Protein AF-A0AAV8X3U3-F1 (afdb_monomer_lite)

InterPro domains:
  IPR000219 Dbl homology domain [PF00621] (5-67)
  IPR000219 Dbl homology domain [PS50010] (1-69)
  IPR011993 PH-like domain superfamily [G3DSA:2.30.29.30] (80-238)
  IPR035899 Dbl homology (DH) domain superfamily [G3DSA:1.20.900.10] (2-79)
  IPR035899 Dbl homology (DH) domain superfamily [SSF48065] (6-88)
  IPR039919 Rho guanine nucleotide exchange factor 10/17 [PTHR12877] (3-245)

Foldseek 3Di:
DVVQVVVCVVDVPDDRPVVVVCCVVVVLVVVLVVLVVVLVVDDPPDPCNVVSVVVNVVSVVVNVVVVVVVVLVVQLVLQVLVQVQEAPRDDRRDSPKGWDDKFWWFWDDQLDHTAIWMWTDIPFKIWIWHWDADPDDDDDDDDDPPRPCVVVVRTRTYTDDIDTPVRDDDDDPPPPVVVVLVVVSNVLSVVLVVLVVVLVVLVVDPDPCVVVNVVSVVVNVVSVVVSVVSVVVCVVDPDIDTDTPDD

Radius of gyration: 31.33 Å; chains: 1; bounding box: 62×51×95 Å

Structure (mmCIF, N/CA/C/O backbone):
data_AF-A0AAV8X3U3-F1
#
_entry.id   AF-A0AAV8X3U3-F1
#
loop_
_atom_site.group_PDB
_atom_site.id
_atom_site.type_symbol
_atom_site.label_atom_id
_atom_site.label_alt_id
_atom_site.label_comp_id
_atom_site.label_asym_id
_atom_site.label_entity_id
_atom_site.label_seq_id
_atom_site.pdbx_PDB_ins_code
_atom_site.Cartn_x
_atom_site.Cartn_y
_atom_site.Cartn_z
_atom_site.occupancy
_atom_site.B_iso_or_equiv
_atom_site.auth_seq_id
_atom_site.auth_comp_id
_atom_site.auth_asym_id
_atom_site.auth_atom_id
_atom_site.pdbx_PDB_model_num
ATOM 1 N N . MET A 1 1 ? -15.841 29.773 13.289 1.00 48.47 1 MET A N 1
ATOM 2 C CA . MET A 1 1 ? -15.090 29.979 14.550 1.00 48.47 1 MET A CA 1
ATOM 3 C C . MET A 1 1 ? -15.591 31.153 15.394 1.00 48.47 1 MET A C 1
ATOM 5 O O . MET A 1 1 ? -15.619 31.008 16.602 1.00 48.47 1 MET A O 1
ATOM 9 N N . GLN A 1 2 ? -16.065 32.269 14.819 1.00 49.88 2 GLN A N 1
ATOM 10 C CA . GLN A 1 2 ? -16.566 33.409 15.617 1.00 49.88 2 GLN A CA 1
ATOM 11 C C . GLN A 1 2 ? -17.788 33.096 16.504 1.00 49.88 2 GLN A C 1
ATOM 13 O O . GLN A 1 2 ? -17.910 33.651 17.589 1.00 49.88 2 GLN A O 1
ATOM 18 N N . TYR A 1 3 ? -18.680 32.192 16.088 1.00 57.72 3 TYR A N 1
ATOM 19 C CA . TYR A 1 3 ? -19.904 31.902 16.848 1.00 57.72 3 TYR A CA 1
ATOM 20 C C . TYR A 1 3 ? -19.631 31.135 18.155 1.00 57.72 3 TYR A C 1
ATOM 22 O O . TYR A 1 3 ? -20.209 31.453 19.190 1.00 57.72 3 TYR A O 1
ATOM 30 N N . THR A 1 4 ? -18.702 30.171 18.129 1.00 53.22 4 THR A N 1
ATOM 31 C CA . THR A 1 4 ? -18.355 29.325 19.282 1.00 53.22 4 THR A CA 1
ATOM 32 C C . THR A 1 4 ? -17.594 30.100 20.360 1.00 53.22 4 THR A C 1
ATOM 34 O O . THR A 1 4 ? -17.886 29.936 21.547 1.00 53.22 4 THR A O 1
ATOM 37 N N . GLU A 1 5 ? -16.690 31.006 19.967 1.00 57.06 5 GLU A N 1
ATOM 38 C CA . GLU A 1 5 ? -15.996 31.918 20.890 1.00 57.06 5 GLU A CA 1
ATOM 39 C C . GLU A 1 5 ? -16.950 32.909 21.569 1.00 57.06 5 GLU A C 1
ATOM 41 O O . GLU A 1 5 ? -16.824 33.166 22.768 1.00 57.06 5 GLU A O 1
ATOM 46 N N . VAL A 1 6 ? -17.931 33.442 20.832 1.00 57.78 6 VAL A N 1
ATOM 47 C CA . VAL A 1 6 ? -18.926 34.380 21.377 1.00 57.78 6 VAL A CA 1
ATOM 48 C C . VAL A 1 6 ? -19.817 33.691 22.416 1.00 57.78 6 VAL A C 1
ATOM 50 O O . VAL A 1 6 ? -20.024 34.241 23.497 1.00 57.78 6 VAL A O 1
ATOM 53 N N . THR A 1 7 ? -20.262 32.456 22.164 1.00 56.16 7 THR A N 1
ATOM 54 C CA . THR A 1 7 ? -21.047 31.677 23.141 1.00 56.16 7 THR A CA 1
ATOM 55 C C . THR A 1 7 ? -20.244 31.217 24.363 1.00 56.16 7 THR A C 1
ATOM 57 O O . THR A 1 7 ? -20.803 31.132 25.456 1.00 56.16 7 THR A O 1
ATOM 60 N N . ALA A 1 8 ? -18.938 30.955 24.221 1.00 53.78 8 ALA A N 1
ATOM 61 C CA . ALA A 1 8 ? -18.069 30.584 25.342 1.00 53.78 8 ALA A CA 1
ATOM 62 C C . ALA A 1 8 ? -17.791 31.776 26.278 1.00 53.78 8 ALA A C 1
ATOM 64 O O . ALA A 1 8 ? -17.782 31.621 27.498 1.00 53.78 8 ALA A O 1
ATOM 65 N N . ARG A 1 9 ? -17.634 32.989 25.725 1.00 55.19 9 ARG A N 1
ATOM 66 C CA . ARG A 1 9 ? -17.424 34.224 26.505 1.00 55.19 9 ARG A CA 1
ATOM 67 C C . ARG A 1 9 ? -18.658 34.668 27.298 1.00 55.19 9 ARG A C 1
ATOM 69 O O . ARG A 1 9 ? -18.506 35.291 28.342 1.00 55.19 9 ARG A O 1
ATOM 76 N N . GLN A 1 10 ? -19.865 34.334 26.839 1.00 54.81 10 GLN A N 1
ATOM 77 C CA . GLN A 1 10 ? -21.124 34.690 27.514 1.00 54.81 10 GLN A CA 1
ATOM 78 C C . GLN A 1 10 ? -21.497 33.753 28.681 1.00 54.81 10 GLN A C 1
ATOM 80 O O . GLN A 1 10 ? -22.408 34.057 29.452 1.00 54.81 10 GLN A O 1
ATOM 85 N N . HIS A 1 11 ? -20.797 32.626 28.852 1.00 57.97 11 HIS A N 1
ATOM 86 C CA . HIS A 1 11 ? -21.098 31.626 29.878 1.00 57.97 11 HIS A CA 1
ATOM 87 C C . HIS A 1 11 ? -19.821 31.127 30.571 1.00 57.97 11 HIS A C 1
ATOM 89 O O . HIS A 1 11 ? -19.371 30.007 30.340 1.00 57.97 11 HIS A O 1
ATOM 95 N N . THR A 1 12 ? -19.277 31.938 31.482 1.00 53.06 12 THR A N 1
ATOM 96 C CA . THR A 1 12 ? -18.001 31.753 32.213 1.00 53.06 12 THR A CA 1
ATOM 97 C C . THR A 1 12 ? -17.895 30.514 33.125 1.00 53.06 12 THR A C 1
ATOM 99 O O . THR A 1 12 ? -16.915 30.366 33.847 1.00 53.06 12 THR A O 1
ATOM 102 N N . GLY A 1 13 ? -18.858 29.589 33.072 1.00 55.59 13 GLY A N 1
ATOM 103 C CA . GLY A 1 13 ? -18.828 28.294 33.766 1.00 55.59 13 GLY A CA 1
ATOM 104 C C . GLY A 1 13 ? -19.175 27.089 32.883 1.00 55.59 13 GLY A C 1
ATOM 105 O O . GLY A 1 13 ? -19.260 25.971 33.389 1.00 55.59 13 GLY A O 1
ATOM 106 N N . LYS A 1 14 ? -19.406 27.284 31.576 1.00 59.88 14 LYS A N 1
ATOM 107 C CA . LYS A 1 14 ? -19.698 26.190 30.640 1.00 59.88 14 LYS A CA 1
ATOM 108 C C . LYS A 1 14 ? -18.430 25.805 29.884 1.00 59.88 14 LYS A C 1
ATOM 110 O O . LYS A 1 14 ? -17.717 26.653 29.360 1.00 59.88 14 LYS A O 1
ATOM 115 N N . LEU A 1 15 ? -18.156 24.503 29.850 1.00 61.47 15 LEU A N 1
ATOM 116 C CA . LEU A 1 15 ? -17.061 23.922 29.078 1.00 61.47 15 LEU A CA 1
ATOM 117 C C . LEU A 1 15 ? -17.201 24.309 27.596 1.00 61.47 15 LEU A C 1
ATOM 119 O O . LEU A 1 15 ? -18.315 24.319 27.072 1.00 61.47 15 LEU A O 1
ATOM 123 N N . ALA A 1 16 ? -16.077 24.608 26.937 1.00 73.00 16 ALA A N 1
ATOM 124 C CA . ALA A 1 16 ? -16.032 24.838 25.493 1.00 73.00 16 ALA A CA 1
ATOM 125 C C . ALA A 1 16 ? -16.687 23.670 24.731 1.00 73.00 16 ALA A C 1
ATOM 127 O O . ALA A 1 16 ? -16.699 22.540 25.223 1.00 73.00 16 ALA A O 1
ATOM 128 N N . LEU A 1 17 ? -17.226 23.933 23.539 1.00 69.62 17 LEU A N 1
ATOM 129 C CA . LEU A 1 17 ? -17.938 22.933 22.734 1.00 69.62 17 LEU A CA 1
ATOM 130 C C . LEU A 1 17 ? -17.106 21.651 22.541 1.00 69.62 17 LEU A C 1
ATOM 132 O O . LEU A 1 17 ? -17.618 20.557 22.761 1.00 69.62 17 LEU A O 1
ATOM 136 N N . ASP A 1 18 ? -15.811 21.788 22.269 1.00 67.00 18 ASP A N 1
ATOM 137 C CA . ASP A 1 18 ? -14.874 20.666 22.114 1.00 67.00 18 ASP A CA 1
ATOM 138 C C . ASP A 1 18 ? -14.794 19.802 23.390 1.00 67.00 18 ASP A C 1
ATOM 140 O O . ASP A 1 18 ? -14.837 18.571 23.344 1.00 67.00 18 ASP A O 1
ATOM 144 N N . SER A 1 19 ? -14.806 20.443 24.562 1.00 70.56 19 SER A N 1
ATOM 145 C CA . SER A 1 19 ? -14.834 19.790 25.879 1.00 70.56 19 SER A CA 1
ATOM 146 C C . SER A 1 19 ? -16.174 19.123 26.213 1.00 70.56 19 SER A C 1
ATOM 148 O O . SER A 1 19 ? -16.247 18.335 27.161 1.00 70.56 19 SER A O 1
ATOM 150 N N . LEU A 1 20 ? -17.249 19.439 25.486 1.00 72.00 20 LEU A N 1
ATOM 151 C CA . LEU A 1 20 ? -18.538 18.748 25.570 1.00 72.00 20 LEU A CA 1
ATOM 152 C C . LEU A 1 20 ? -18.594 17.569 24.590 1.00 72.00 20 LEU A C 1
ATOM 154 O O . LEU A 1 20 ? -19.049 16.494 24.979 1.00 72.00 20 LEU A O 1
ATOM 158 N N . LEU A 1 21 ? -18.076 17.747 23.371 1.00 76.56 21 LEU A N 1
ATOM 159 C CA . LEU A 1 21 ? -18.049 16.733 22.311 1.00 76.56 21 LEU A CA 1
ATOM 160 C C . LEU A 1 21 ? -17.153 15.534 22.650 1.00 76.56 21 LEU A C 1
ATOM 162 O O . LEU A 1 21 ? -17.467 14.415 22.261 1.00 76.56 21 LEU A O 1
ATOM 166 N N . ILE A 1 22 ? -16.099 15.728 23.449 1.00 74.38 22 ILE A N 1
ATOM 167 C CA . ILE A 1 22 ? -15.216 14.635 23.891 1.00 74.38 22 ILE A CA 1
ATOM 168 C C . ILE A 1 22 ? -15.827 13.757 25.006 1.00 74.38 22 ILE A C 1
ATOM 170 O O . ILE A 1 22 ? -15.358 12.649 25.275 1.00 74.38 22 ILE A O 1
ATOM 174 N N . LYS A 1 23 ? -16.887 14.221 25.692 1.00 76.06 23 LYS A N 1
ATOM 175 C CA . LYS A 1 23 ? -17.439 13.533 26.877 1.00 76.06 23 LYS A CA 1
ATOM 176 C C . LYS A 1 23 ? -17.999 12.135 26.597 1.00 76.06 23 LYS A C 1
ATOM 178 O O . LYS A 1 23 ? -17.738 11.275 27.434 1.00 76.06 23 LYS A O 1
ATOM 183 N N . PRO A 1 24 ? -18.754 11.869 25.513 1.00 75.38 24 PRO A N 1
ATOM 184 C CA . PRO A 1 24 ? -19.271 10.529 25.225 1.00 75.38 24 PRO A CA 1
ATOM 185 C C . PRO A 1 24 ? -18.153 9.490 25.081 1.00 75.38 24 PRO A C 1
ATOM 187 O O . PRO A 1 24 ? -18.230 8.433 25.704 1.00 75.38 24 PRO A O 1
ATOM 190 N N . ILE A 1 25 ? -17.072 9.854 24.381 1.00 74.31 25 ILE A N 1
ATOM 191 C CA . ILE A 1 25 ? -15.876 9.021 24.183 1.00 74.31 25 ILE A CA 1
ATOM 192 C C . ILE A 1 25 ? -15.182 8.746 25.528 1.00 74.31 25 ILE A C 1
ATOM 194 O O . ILE A 1 25 ? -14.841 7.614 25.846 1.00 74.31 25 ILE A O 1
ATOM 198 N N . GLN A 1 26 ? -15.045 9.764 26.384 1.00 76.31 26 GLN A N 1
ATOM 199 C CA . GLN A 1 26 ? -14.396 9.631 27.697 1.00 76.31 26 GLN A CA 1
ATOM 200 C C . GLN A 1 26 ? -15.250 8.949 28.772 1.00 76.31 26 GLN A C 1
ATOM 202 O O . GLN A 1 26 ? -14.721 8.537 29.806 1.00 76.31 26 GLN A O 1
ATOM 207 N N . LYS A 1 27 ? -16.576 8.915 28.622 1.00 80.75 27 LYS A N 1
ATOM 208 C CA . LYS A 1 27 ? -17.488 8.423 29.665 1.00 80.75 27 LYS A CA 1
ATOM 209 C C . LYS A 1 27 ? -17.540 6.900 29.697 1.00 80.75 27 LYS A C 1
ATOM 211 O O . LYS A 1 27 ? -17.641 6.335 30.780 1.00 80.75 27 LYS A O 1
ATOM 216 N N . PHE A 1 28 ? -17.413 6.258 28.540 1.00 81.31 28 PHE A N 1
ATOM 217 C CA . PHE A 1 28 ? -17.478 4.805 28.407 1.00 81.31 28 PHE A CA 1
ATOM 218 C C . PHE A 1 28 ? -16.334 4.066 29.134 1.00 81.31 28 PHE A C 1
ATOM 220 O O . PHE A 1 28 ? -16.637 3.229 29.984 1.00 81.31 28 PHE A O 1
ATOM 227 N N . PRO A 1 29 ? -15.045 4.427 28.946 1.00 85.00 29 PRO A N 1
ATOM 228 C CA . PRO A 1 29 ? -13.929 3.800 29.671 1.00 85.00 29 PRO A CA 1
ATOM 229 C C . PRO A 1 29 ? -14.002 3.980 31.196 1.00 85.00 29 PRO A C 1
ATOM 231 O O . PRO A 1 29 ? -13.529 3.151 31.969 1.00 85.00 29 PRO A O 1
ATOM 234 N N . LYS A 1 30 ? -14.641 5.059 31.670 1.00 87.69 30 LYS A N 1
ATOM 235 C CA . LYS A 1 30 ? -14.812 5.309 33.111 1.00 87.69 30 LYS A CA 1
ATOM 236 C C . LYS A 1 30 ? -15.737 4.293 33.778 1.00 87.69 30 LYS A C 1
ATOM 238 O O . LYS A 1 30 ? -15.567 4.045 34.970 1.00 87.69 30 LYS A O 1
ATOM 243 N N . TYR A 1 31 ? -16.691 3.713 33.047 1.00 89.62 31 TYR A N 1
ATOM 244 C CA . TYR A 1 31 ? -17.551 2.661 33.590 1.00 89.62 31 TYR A CA 1
ATOM 245 C C . TYR A 1 31 ? -16.766 1.382 33.877 1.00 89.62 31 TYR A C 1
ATOM 247 O O . TYR A 1 31 ? -16.996 0.762 34.910 1.00 89.62 31 TYR A O 1
ATOM 255 N N . GLU A 1 32 ? -15.787 1.040 33.040 1.00 90.25 32 GLU A N 1
ATOM 256 C CA . GLU A 1 32 ? -14.898 -0.098 33.286 1.00 90.25 32 GLU A CA 1
ATOM 257 C C . GLU A 1 32 ? -14.083 0.095 34.572 1.00 90.25 32 GLU A C 1
ATOM 259 O O . GLU A 1 32 ? -14.076 -0.780 35.438 1.00 90.25 32 GLU A O 1
ATOM 264 N N . LEU A 1 33 ? -13.469 1.270 34.750 1.00 90.75 33 LEU A N 1
ATOM 265 C CA . LEU A 1 33 ? -12.712 1.603 35.965 1.00 90.75 33 LEU A CA 1
ATOM 266 C C . LEU A 1 33 ? -13.595 1.619 37.221 1.00 90.75 33 LEU A C 1
ATOM 268 O O . LEU A 1 33 ? -13.162 1.215 38.303 1.00 90.75 33 LEU A O 1
ATOM 272 N N . LEU A 1 34 ? -14.838 2.095 37.096 1.00 92.06 34 LEU A N 1
ATOM 273 C CA . LEU A 1 34 ? -15.797 2.093 38.197 1.00 92.06 34 LEU A CA 1
ATOM 274 C C . LEU A 1 34 ? -16.174 0.661 38.591 1.00 92.06 34 LEU A C 1
ATOM 276 O O . LEU A 1 34 ? -16.145 0.338 39.776 1.00 92.06 34 LEU A O 1
ATOM 280 N N . LEU A 1 35 ? -16.467 -0.201 37.613 1.00 92.50 35 LEU A N 1
ATOM 281 C CA . LEU A 1 35 ? -16.787 -1.611 37.841 1.00 92.50 35 LEU A CA 1
ATOM 282 C C . LEU A 1 35 ? -15.594 -2.367 38.440 1.00 92.50 35 LEU A C 1
ATOM 284 O O . LEU A 1 35 ? -15.775 -3.075 39.425 1.00 92.50 35 LEU A O 1
ATOM 288 N N . GLN A 1 36 ? -14.370 -2.140 37.947 1.00 92.81 36 GLN A N 1
ATOM 289 C CA . GLN A 1 36 ? -13.137 -2.670 38.552 1.00 92.81 36 GLN A CA 1
ATOM 290 C C . GLN A 1 36 ? -13.025 -2.295 40.035 1.00 92.81 36 GLN A C 1
ATOM 292 O O . GLN A 1 36 ? -12.679 -3.126 40.878 1.00 92.81 36 GLN A O 1
ATOM 297 N N . ARG A 1 37 ? -13.338 -1.039 40.375 1.00 93.56 37 ARG A N 1
ATOM 298 C CA . ARG A 1 37 ? -13.292 -0.564 41.759 1.00 93.56 37 ARG A CA 1
ATOM 299 C C . ARG A 1 37 ? -14.398 -1.177 42.615 1.00 93.56 37 ARG A C 1
ATOM 301 O O . ARG A 1 37 ? -14.114 -1.510 43.760 1.00 93.56 37 ARG A O 1
ATOM 308 N N . LEU A 1 38 ? -15.611 -1.335 42.086 1.00 92.12 38 LEU A N 1
ATOM 309 C CA . LEU A 1 38 ? -16.720 -1.986 42.791 1.00 92.12 38 LEU A CA 1
ATOM 310 C C . LEU A 1 38 ? -16.406 -3.457 43.081 1.00 92.12 38 LEU A C 1
ATOM 312 O O . LEU A 1 38 ? -16.527 -3.875 44.228 1.00 92.12 38 LEU A O 1
ATOM 316 N N . ILE A 1 39 ? -15.906 -4.203 42.091 1.00 93.50 39 ILE A N 1
ATOM 317 C CA . ILE A 1 39 ? -15.494 -5.609 42.251 1.00 93.50 39 ILE A CA 1
ATOM 318 C C . ILE A 1 39 ? -14.435 -5.735 43.347 1.00 93.50 39 ILE A C 1
ATOM 320 O O . ILE A 1 39 ? -14.567 -6.569 44.234 1.00 93.50 39 ILE A O 1
ATOM 324 N N . LYS A 1 40 ? -13.427 -4.851 43.352 1.00 94.75 40 LYS A N 1
ATOM 325 C CA . LYS A 1 40 ? -12.363 -4.850 44.370 1.00 94.75 40 LYS A CA 1
ATOM 326 C C . LYS A 1 40 ? -12.874 -4.664 45.810 1.00 94.75 40 LYS A C 1
ATOM 328 O O . LYS A 1 40 ? -12.179 -5.054 46.740 1.00 94.75 40 LYS A O 1
ATOM 333 N N . HIS A 1 41 ? -14.039 -4.042 45.997 1.00 93.56 41 HIS A N 1
ATOM 334 C CA . HIS A 1 41 ? -14.635 -3.784 47.315 1.00 93.56 41 HIS A CA 1
ATOM 335 C C . HIS A 1 41 ? -15.898 -4.621 47.572 1.00 93.56 41 HIS A C 1
ATOM 337 O O . HIS A 1 41 ? -16.635 -4.325 48.508 1.00 93.56 41 HIS A O 1
ATOM 343 N N . THR A 1 42 ? -16.161 -5.638 46.749 1.00 92.12 42 THR A N 1
ATOM 344 C CA . THR A 1 42 ? -17.297 -6.551 46.909 1.00 92.12 42 THR A CA 1
ATOM 345 C C . THR A 1 42 ? -16.758 -7.954 47.151 1.00 92.12 42 THR A C 1
ATOM 347 O O . THR A 1 42 ? -16.098 -8.501 46.270 1.00 92.12 42 THR A O 1
ATOM 350 N N . ASP A 1 43 ? -17.044 -8.540 48.315 1.00 91.50 43 ASP A N 1
ATOM 351 C CA . ASP A 1 43 ? -16.617 -9.906 48.646 1.00 91.50 43 ASP A CA 1
ATOM 352 C C . ASP A 1 43 ? -17.116 -10.927 47.615 1.00 91.50 43 ASP A C 1
ATOM 354 O O . ASP A 1 43 ? -18.221 -10.801 47.088 1.00 91.50 43 ASP A O 1
ATOM 358 N N . GLU A 1 44 ? -16.337 -11.982 47.374 1.00 90.62 44 GLU A N 1
ATOM 359 C CA . GLU A 1 44 ? -16.668 -13.027 46.389 1.00 90.62 44 GLU A CA 1
ATOM 360 C C . GLU A 1 44 ? -17.979 -13.767 46.708 1.00 90.62 44 GLU A C 1
ATOM 362 O O . GLU A 1 44 ? -18.669 -14.239 45.807 1.00 90.62 44 GLU A O 1
ATOM 367 N N . ASN A 1 45 ? -18.359 -13.817 47.989 1.00 92.06 45 ASN A N 1
ATOM 368 C CA . ASN A 1 45 ? -19.596 -14.447 48.459 1.00 92.06 45 ASN A CA 1
ATOM 369 C C . ASN A 1 45 ? -20.833 -13.539 48.337 1.00 92.06 45 ASN A C 1
ATOM 371 O O . ASN A 1 45 ? -21.947 -13.972 48.635 1.00 92.06 45 ASN A O 1
ATOM 375 N N . HIS A 1 46 ? -20.661 -12.273 47.949 1.00 94.12 46 HIS A N 1
ATOM 376 C CA . HIS A 1 46 ? -21.773 -11.344 47.788 1.00 94.12 46 HIS A CA 1
ATOM 377 C C . HIS A 1 46 ? -22.572 -11.686 46.514 1.00 94.12 46 HIS A C 1
ATOM 379 O O . HIS A 1 46 ? -21.962 -11.907 45.464 1.00 94.12 46 HIS A O 1
ATOM 385 N N . PRO A 1 47 ? -23.921 -11.672 46.539 1.00 92.69 47 PRO A N 1
ATOM 386 C CA . PRO A 1 47 ? -24.743 -12.004 45.367 1.00 92.69 47 PRO A CA 1
ATOM 387 C C . PRO A 1 47 ? -24.400 -11.154 44.130 1.00 92.69 47 PRO A C 1
ATOM 389 O O . PRO A 1 47 ? -24.371 -11.667 43.009 1.00 92.69 47 PRO A O 1
ATOM 392 N N . ASP A 1 48 ? -24.044 -9.883 44.339 1.00 90.94 48 ASP A N 1
ATOM 393 C CA . ASP A 1 48 ? -23.695 -8.959 43.253 1.00 90.94 48 ASP A CA 1
ATOM 394 C C . ASP A 1 48 ? -22.293 -9.177 42.667 1.00 90.94 48 ASP A C 1
ATOM 396 O O . ASP A 1 48 ? -22.015 -8.661 41.587 1.00 90.94 48 ASP A O 1
ATOM 400 N N . HIS A 1 49 ? -21.400 -9.938 43.313 1.00 91.69 49 HIS A N 1
ATOM 401 C CA . HIS A 1 49 ? -20.025 -10.113 42.824 1.00 91.69 49 HIS A CA 1
ATOM 402 C C . HIS A 1 49 ? -20.004 -10.749 41.423 1.00 91.69 49 HIS A C 1
ATOM 404 O O . HIS A 1 49 ? -19.341 -10.262 40.504 1.00 91.69 49 HIS A O 1
ATOM 410 N N . SER A 1 50 ? -20.819 -11.790 41.225 1.00 93.25 50 SER A N 1
ATOM 411 C CA . SER A 1 50 ? -20.981 -12.458 39.928 1.00 93.25 50 SER A CA 1
ATOM 412 C C . SER A 1 50 ? -21.575 -11.537 38.849 1.00 93.25 50 SER A C 1
ATOM 414 O O . SER A 1 50 ? -21.130 -11.552 37.697 1.00 93.25 50 SER A O 1
ATOM 416 N N . LEU A 1 51 ? -22.536 -10.686 39.229 1.00 93.88 51 LEU A N 1
ATOM 417 C CA . LEU A 1 51 ? -23.179 -9.715 38.342 1.00 93.88 51 LEU A CA 1
ATOM 418 C C . LEU A 1 51 ? -22.207 -8.603 37.932 1.00 93.88 51 LEU A C 1
ATOM 420 O O . LEU A 1 51 ? -22.165 -8.223 36.762 1.00 93.88 51 LEU A O 1
ATOM 424 N N . LEU A 1 52 ? -21.383 -8.122 38.865 1.00 93.06 52 LEU A N 1
ATOM 425 C CA . LEU A 1 52 ? -20.363 -7.108 38.605 1.00 93.06 52 LEU A CA 1
ATOM 426 C C . LEU A 1 52 ? -19.285 -7.621 37.641 1.00 93.06 52 LEU A C 1
ATOM 428 O O . LEU A 1 52 ? -18.920 -6.903 36.710 1.00 93.06 52 LEU A O 1
ATOM 432 N N . LEU A 1 53 ? -18.828 -8.869 37.797 1.00 92.94 53 LEU A N 1
ATOM 433 C CA . LEU A 1 53 ? -17.895 -9.507 36.856 1.00 92.94 53 LEU A CA 1
ATOM 434 C C . LEU A 1 53 ? -18.500 -9.662 35.452 1.00 92.94 53 LEU A C 1
ATOM 436 O O . LEU A 1 53 ? -17.815 -9.469 34.444 1.00 92.94 53 LEU A O 1
ATOM 440 N N . ALA A 1 54 ? -19.786 -10.009 35.356 1.00 93.56 54 ALA A N 1
ATOM 441 C CA . ALA A 1 54 ? -20.485 -10.080 34.074 1.00 93.56 54 ALA A CA 1
ATOM 442 C C . ALA A 1 54 ? -20.596 -8.697 33.408 1.00 93.56 54 ALA A C 1
ATOM 444 O O . ALA A 1 54 ? -20.243 -8.555 32.236 1.00 93.56 54 ALA A O 1
ATOM 445 N N . ALA A 1 55 ? -21.000 -7.673 34.165 1.00 93.44 55 ALA A N 1
ATOM 446 C CA . ALA A 1 55 ? -21.087 -6.298 33.682 1.00 93.44 55 ALA A CA 1
ATOM 447 C C . ALA A 1 55 ? -19.722 -5.761 33.225 1.00 93.44 55 ALA A C 1
ATOM 449 O O . ALA A 1 55 ? -19.623 -5.147 32.164 1.00 93.44 55 ALA A O 1
ATOM 450 N N . GLN A 1 56 ? -18.654 -6.031 33.982 1.00 93.50 56 GLN A N 1
ATOM 451 C CA . GLN A 1 56 ? -17.292 -5.638 33.618 1.00 93.50 56 GLN A CA 1
ATOM 452 C C . GLN A 1 56 ? -16.861 -6.260 32.289 1.00 93.50 56 GLN A C 1
ATOM 454 O O . GLN A 1 56 ? -16.368 -5.540 31.422 1.00 93.50 56 GLN A O 1
ATOM 459 N N . ARG A 1 57 ? -17.079 -7.569 32.100 1.00 93.75 57 ARG A N 1
ATOM 460 C CA . ARG A 1 57 ? -16.762 -8.247 30.833 1.00 93.75 57 ARG A CA 1
ATOM 461 C C . ARG A 1 57 ? -17.519 -7.637 29.659 1.00 93.75 57 ARG A C 1
ATOM 463 O O . ARG A 1 57 ? -16.912 -7.365 28.630 1.00 93.75 57 ARG A O 1
ATOM 470 N N . GLN A 1 58 ? -18.814 -7.376 29.826 1.00 93.50 58 GLN A N 1
ATOM 471 C CA . GLN A 1 58 ? -19.632 -6.787 28.769 1.00 93.50 58 GLN A CA 1
ATOM 472 C C . GLN A 1 58 ? -19.162 -5.373 28.405 1.00 93.50 58 GLN A C 1
ATOM 474 O O . GLN A 1 58 ? -19.041 -5.052 27.227 1.00 93.50 58 GLN A O 1
ATOM 479 N N . VAL A 1 59 ? -18.864 -4.528 29.398 1.00 92.38 59 VAL A N 1
ATOM 480 C CA . VAL A 1 59 ? -18.337 -3.175 29.157 1.00 92.38 59 VAL A CA 1
ATOM 481 C C . VAL A 1 59 ? -16.975 -3.234 28.465 1.00 92.38 59 VAL A C 1
ATOM 483 O O . VAL A 1 59 ? -16.762 -2.500 27.503 1.00 92.38 59 VAL A O 1
ATOM 486 N N . HIS A 1 60 ? -16.087 -4.130 28.899 1.00 91.19 60 HIS A N 1
ATOM 487 C CA . HIS A 1 60 ? -14.781 -4.330 28.274 1.00 91.19 60 HIS A CA 1
ATOM 488 C C . HIS A 1 60 ? -14.908 -4.753 26.802 1.00 91.19 60 HIS A C 1
ATOM 490 O O . HIS A 1 60 ? -14.278 -4.163 25.928 1.00 91.19 60 HIS A O 1
ATOM 496 N N . GLU A 1 61 ? -15.788 -5.709 26.493 1.00 91.56 61 GLU A N 1
ATOM 497 C CA . GLU A 1 61 ? -16.038 -6.152 25.117 1.00 91.56 61 GLU A CA 1
ATOM 498 C C . GLU A 1 61 ? -16.566 -5.013 24.227 1.00 91.56 61 GLU A C 1
ATOM 500 O O . GLU A 1 61 ? -16.145 -4.866 23.080 1.00 91.56 61 GLU A O 1
ATOM 505 N N . GLN A 1 62 ? -17.458 -4.168 24.751 1.00 89.56 62 GLN A N 1
ATOM 506 C CA . GLN A 1 62 ? -17.959 -3.002 24.016 1.00 89.56 62 GLN A CA 1
ATOM 507 C C . GLN A 1 62 ? -16.858 -1.965 23.763 1.00 89.56 62 GLN A C 1
ATOM 509 O O . GLN A 1 62 ? -16.797 -1.397 22.675 1.00 89.56 62 GLN A O 1
ATOM 514 N N . LEU A 1 63 ? -15.962 -1.739 24.728 1.00 87.12 63 LEU A N 1
ATOM 515 C CA . LEU A 1 63 ? -14.814 -0.846 24.550 1.00 87.12 63 LEU A CA 1
ATOM 516 C C . LEU A 1 63 ? -13.860 -1.354 23.467 1.00 87.12 63 LEU A C 1
ATOM 518 O O . LEU A 1 63 ? -13.418 -0.565 22.632 1.00 87.12 63 LEU A O 1
ATOM 522 N N . LEU A 1 64 ? -13.597 -2.663 23.437 1.00 87.25 64 LEU A N 1
ATOM 523 C CA . LEU A 1 64 ? -12.805 -3.284 22.376 1.00 87.25 64 LEU A CA 1
ATOM 524 C C . LEU A 1 64 ? -13.465 -3.114 21.002 1.00 87.25 64 LEU A C 1
ATOM 526 O O . LEU A 1 64 ? -12.785 -2.745 20.049 1.00 87.25 64 LEU A O 1
ATOM 530 N N . LYS A 1 65 ? -14.787 -3.312 20.898 1.00 86.50 65 LYS A N 1
ATOM 531 C CA . LYS A 1 65 ? -15.538 -3.104 19.645 1.00 86.50 65 LYS A CA 1
ATOM 532 C C . LYS A 1 65 ? -15.463 -1.661 19.153 1.00 86.50 65 LYS A C 1
ATOM 534 O O . LYS A 1 65 ? -15.233 -1.438 17.967 1.00 86.50 65 LYS A O 1
ATOM 539 N N . ILE A 1 66 ? -15.628 -0.688 20.052 1.00 84.88 66 ILE A N 1
ATOM 540 C CA . ILE A 1 66 ? -15.522 0.739 19.714 1.00 84.88 66 ILE A CA 1
ATOM 541 C C . ILE A 1 66 ? -14.117 1.058 19.197 1.00 84.88 66 ILE A C 1
ATOM 543 O O . ILE A 1 66 ? -13.993 1.692 18.155 1.00 84.88 66 ILE A O 1
ATOM 547 N N . ASN A 1 67 ? -13.073 0.580 19.880 1.00 81.88 67 ASN A N 1
ATOM 548 C CA . ASN A 1 67 ? -11.687 0.790 19.461 1.00 81.88 67 ASN A CA 1
ATOM 549 C C . ASN A 1 67 ? -11.404 0.148 18.088 1.00 81.88 67 ASN A C 1
ATOM 551 O O . ASN A 1 67 ? -10.819 0.787 17.222 1.00 81.88 67 ASN A O 1
ATOM 555 N N . CYS A 1 68 ? -11.895 -1.074 17.854 1.00 82.38 68 CYS A N 1
ATOM 556 C CA . CYS A 1 68 ? -11.778 -1.745 16.555 1.00 82.38 68 CYS A CA 1
ATOM 557 C C . CYS A 1 68 ? -12.443 -0.929 15.438 1.00 82.38 68 CYS A C 1
ATOM 559 O O . CYS A 1 68 ? -11.827 -0.678 14.409 1.00 82.38 68 CYS A O 1
ATOM 561 N N . THR A 1 69 ? -13.657 -0.430 15.687 1.00 83.31 69 THR A N 1
ATOM 562 C CA . THR A 1 69 ? -14.405 0.388 14.719 1.00 83.31 69 THR A CA 1
ATOM 563 C C . THR A 1 69 ? -13.693 1.714 14.426 1.00 83.31 69 THR A C 1
ATOM 565 O O . THR A 1 69 ? -13.644 2.159 13.283 1.00 83.31 69 THR A O 1
ATOM 568 N N . GLU A 1 70 ? -13.129 2.362 15.451 1.00 83.56 70 GLU A N 1
ATOM 569 C CA . GLU A 1 70 ? -12.339 3.588 15.288 1.00 83.56 70 GLU A CA 1
ATOM 570 C C . GLU A 1 70 ? -11.077 3.323 14.460 1.00 83.56 70 GLU A C 1
ATOM 572 O O . GLU A 1 70 ? -10.779 4.075 13.533 1.00 83.56 70 GLU A O 1
ATOM 577 N N . LYS A 1 71 ? -10.373 2.224 14.744 1.00 83.31 71 LYS A N 1
ATOM 578 C CA . LYS A 1 71 ? -9.191 1.808 13.990 1.00 83.31 71 LYS A CA 1
ATOM 579 C C . LYS A 1 71 ? -9.521 1.540 12.517 1.00 83.31 71 LYS A C 1
ATOM 581 O O . LYS A 1 71 ? -8.837 2.076 11.653 1.00 83.31 71 LYS A O 1
ATOM 586 N N . GLU A 1 72 ? -10.573 0.777 12.230 1.00 84.81 72 GLU A N 1
ATOM 587 C CA . GLU A 1 72 ? -11.031 0.498 10.859 1.00 84.81 72 GLU A CA 1
ATOM 588 C C . GLU A 1 72 ? -11.393 1.786 10.105 1.00 84.81 72 GLU A C 1
ATOM 590 O O . GLU A 1 72 ? -11.038 1.953 8.938 1.00 84.81 72 GLU A O 1
ATOM 595 N N . ALA A 1 73 ? -12.057 2.735 10.775 1.00 85.25 73 ALA A N 1
ATOM 596 C CA . ALA A 1 73 ? -12.395 4.025 10.180 1.00 85.25 73 ALA A CA 1
ATOM 597 C C . ALA A 1 73 ? -11.146 4.858 9.841 1.00 85.25 73 ALA A C 1
ATOM 599 O O . ALA A 1 73 ? -11.095 5.472 8.774 1.00 85.25 73 ALA A O 1
ATOM 600 N N . LEU A 1 74 ? -10.138 4.865 10.720 1.00 86.81 74 LEU A N 1
ATOM 601 C CA . LEU A 1 74 ? -8.865 5.553 10.483 1.00 86.81 74 LEU A CA 1
ATOM 602 C C . LEU A 1 74 ? -8.065 4.904 9.345 1.00 86.81 74 LEU A C 1
ATOM 604 O O . LEU A 1 74 ? -7.531 5.619 8.499 1.00 86.81 74 LEU A O 1
ATOM 608 N N . GLU A 1 75 ? -8.013 3.570 9.289 1.00 86.25 75 GLU A N 1
ATOM 609 C CA . GLU A 1 75 ? -7.354 2.829 8.204 1.00 86.25 75 GLU A CA 1
ATOM 610 C C . GLU A 1 75 ? -8.025 3.109 6.850 1.00 86.25 75 GLU A C 1
ATOM 612 O O . GLU A 1 75 ? -7.345 3.359 5.853 1.00 86.25 75 GLU A O 1
ATOM 617 N N . LEU A 1 76 ? -9.360 3.151 6.806 1.00 88.06 76 LEU A N 1
ATOM 618 C CA . LEU A 1 76 ? -10.097 3.450 5.579 1.00 88.06 76 LEU A CA 1
ATOM 619 C C . LEU A 1 76 ? -9.915 4.905 5.123 1.00 88.06 76 LEU A C 1
ATOM 621 O O . LEU A 1 76 ? -9.786 5.161 3.923 1.00 88.06 76 LEU A O 1
ATOM 625 N N . GLU A 1 77 ? -9.875 5.858 6.056 1.00 87.94 77 GLU A N 1
ATOM 626 C CA . GLU A 1 77 ? -9.580 7.257 5.730 1.00 87.94 77 GLU A CA 1
ATOM 627 C C . GLU A 1 77 ? -8.156 7.402 5.181 1.00 87.94 77 GLU A C 1
ATOM 629 O O . GLU A 1 77 ? -7.952 8.044 4.153 1.00 87.94 77 GLU A O 1
ATOM 634 N N . GLN A 1 78 ? -7.184 6.702 5.769 1.00 87.50 78 GLN A N 1
ATOM 635 C CA . GLN A 1 78 ? -5.813 6.653 5.264 1.00 87.50 78 GLN A CA 1
ATOM 636 C C . GLN A 1 78 ? -5.741 6.125 3.820 1.00 87.50 78 GLN A C 1
ATOM 638 O O . GLN A 1 78 ? -5.008 6.686 3.002 1.00 87.50 78 GLN A O 1
ATOM 643 N N . LEU A 1 79 ? -6.511 5.089 3.463 1.00 89.75 79 LEU A N 1
ATOM 644 C CA . LEU A 1 79 ? -6.579 4.613 2.074 1.00 89.75 79 LEU A CA 1
ATOM 645 C C . LEU A 1 79 ? -7.146 5.672 1.126 1.00 89.75 79 LEU A C 1
ATOM 647 O O . LEU A 1 79 ? -6.633 5.824 0.018 1.00 89.75 79 LEU A O 1
ATOM 651 N N . ARG A 1 80 ? -8.173 6.418 1.549 1.00 88.81 80 ARG A N 1
ATOM 652 C CA . ARG A 1 80 ? -8.760 7.502 0.744 1.00 88.81 80 ARG A CA 1
ATOM 653 C C . ARG A 1 80 ? -7.787 8.650 0.528 1.00 88.81 80 ARG A C 1
ATOM 655 O O . ARG A 1 80 ? -7.725 9.196 -0.573 1.00 88.81 80 ARG A O 1
ATOM 662 N N . GLU A 1 81 ? -7.010 9.007 1.548 1.00 88.06 81 GLU A N 1
ATOM 663 C CA . GLU A 1 81 ? -5.971 10.026 1.399 1.00 88.06 81 GLU A CA 1
ATOM 664 C C . GLU A 1 81 ? -4.906 9.583 0.379 1.00 88.06 81 GLU A C 1
ATOM 666 O O . GLU A 1 81 ? -4.504 10.375 -0.477 1.00 88.06 81 GLU A O 1
ATOM 671 N N . ILE A 1 82 ? -4.482 8.311 0.417 1.00 88.38 82 ILE A N 1
ATOM 672 C CA . ILE A 1 82 ? -3.534 7.746 -0.559 1.00 88.38 82 ILE A CA 1
ATOM 673 C C . ILE A 1 82 ? -4.147 7.711 -1.967 1.00 88.38 82 ILE A C 1
ATOM 675 O O . ILE A 1 82 ? -3.470 8.061 -2.936 1.00 88.38 82 ILE A O 1
ATOM 679 N N . GLU A 1 83 ? -5.425 7.347 -2.092 1.00 88.81 83 GLU A N 1
ATOM 680 C CA . GLU A 1 83 ? -6.162 7.357 -3.361 1.00 88.81 83 GLU A CA 1
ATOM 681 C C . GLU A 1 83 ? -6.177 8.752 -3.997 1.00 88.81 83 GLU A C 1
ATOM 683 O O . GLU A 1 83 ? -5.864 8.897 -5.176 1.00 88.81 83 GLU A O 1
ATOM 688 N N . GLY A 1 84 ? -6.434 9.798 -3.206 1.00 86.31 84 GLY A N 1
ATOM 689 C CA . GLY A 1 84 ? -6.408 11.184 -3.684 1.00 86.31 84 GLY A CA 1
ATOM 690 C C . GLY A 1 84 ? -5.012 11.711 -4.049 1.00 86.31 84 GLY A C 1
ATOM 691 O O . GLY A 1 84 ? -4.888 12.695 -4.784 1.00 86.31 84 GLY A O 1
ATOM 692 N N . LEU A 1 85 ? -3.954 11.075 -3.547 1.00 86.94 85 LEU A N 1
ATOM 693 C CA . LEU A 1 85 ? -2.562 11.472 -3.758 1.00 86.94 85 LEU A CA 1
ATOM 694 C C . LEU A 1 85 ? -1.951 10.854 -5.031 1.00 86.94 85 LEU A C 1
ATOM 696 O O . LEU A 1 85 ? -1.029 11.436 -5.619 1.00 86.94 85 LEU A O 1
ATOM 700 N N . ILE A 1 86 ? -2.476 9.713 -5.486 1.00 88.75 86 ILE A N 1
ATOM 701 C CA . ILE A 1 86 ? -2.006 9.001 -6.678 1.00 88.75 86 ILE A CA 1
ATOM 702 C C . ILE A 1 86 ? -2.927 9.304 -7.867 1.00 88.75 86 ILE A C 1
ATOM 704 O O . ILE A 1 86 ? -4.068 8.865 -7.942 1.00 88.75 86 ILE A O 1
ATOM 708 N N . ASP A 1 87 ? -2.399 10.023 -8.857 1.00 87.31 87 ASP A N 1
ATOM 709 C CA . ASP A 1 87 ? -3.138 10.382 -10.069 1.00 87.31 87 ASP A CA 1
ATOM 710 C C . ASP A 1 87 ? -3.445 9.135 -10.919 1.00 87.31 87 ASP A C 1
ATOM 712 O O . ASP A 1 87 ? -2.529 8.385 -11.280 1.00 87.31 87 ASP A O 1
ATOM 716 N N . GLY A 1 88 ? -4.722 8.940 -11.255 1.00 83.56 88 GLY A N 1
ATOM 717 C CA . GLY A 1 88 ? -5.219 7.797 -12.026 1.00 83.56 88 GLY A CA 1
ATOM 718 C C . GLY A 1 88 ? -5.547 6.544 -11.207 1.00 83.56 88 GLY A C 1
ATOM 719 O O . GLY A 1 88 ? -5.859 5.518 -11.807 1.00 83.56 88 GLY A O 1
ATOM 720 N N . LEU A 1 89 ? -5.481 6.604 -9.873 1.00 86.38 89 LEU A N 1
ATOM 721 C CA . LEU A 1 89 ? -5.920 5.518 -8.999 1.00 86.38 89 LEU A CA 1
ATOM 722 C C . LEU A 1 89 ? -7.414 5.653 -8.671 1.00 86.38 89 LEU A C 1
ATOM 724 O O . LEU A 1 89 ? -7.891 6.749 -8.390 1.00 86.38 89 LEU A O 1
ATOM 728 N N . ILE A 1 90 ? -8.142 4.538 -8.732 1.00 84.44 90 ILE A N 1
ATOM 729 C CA . ILE A 1 90 ? -9.571 4.448 -8.413 1.00 84.44 90 ILE A CA 1
ATOM 730 C C . ILE A 1 90 ? -9.790 3.134 -7.649 1.00 84.44 90 ILE A C 1
ATOM 732 O O . ILE A 1 90 ? -9.121 2.139 -7.942 1.00 84.44 90 ILE A O 1
ATOM 736 N N . GLU A 1 91 ? -10.720 3.130 -6.695 1.00 84.69 91 GLU A N 1
ATOM 737 C CA . GLU A 1 91 ? -11.147 1.947 -5.929 1.00 84.69 91 GLU A CA 1
ATOM 738 C C . GLU A 1 91 ? -10.021 1.353 -5.062 1.00 84.69 91 GLU A C 1
ATOM 740 O O . GLU A 1 91 ? -9.855 0.131 -4.942 1.00 84.69 91 GLU A O 1
ATOM 745 N N . LEU A 1 92 ? -9.219 2.225 -4.439 1.00 86.62 92 LEU A N 1
ATOM 746 C CA . LEU A 1 92 ? -8.219 1.782 -3.470 1.00 86.62 92 LEU A CA 1
ATOM 747 C C . LEU A 1 92 ? -8.864 1.494 -2.108 1.00 86.62 92 LEU A C 1
ATOM 749 O O . LEU A 1 92 ? -8.564 0.458 -1.508 1.00 86.62 92 LEU A O 1
ATOM 753 N N . ALA A 1 93 ? -9.738 2.389 -1.638 1.00 84.88 93 ALA A N 1
ATOM 754 C CA . ALA A 1 93 ? -10.363 2.313 -0.321 1.00 84.88 93 ALA A CA 1
ATOM 755 C C . ALA A 1 93 ? -11.393 1.173 -0.228 1.00 84.88 93 ALA A C 1
ATOM 757 O O . ALA A 1 93 ? -12.574 1.340 -0.531 1.00 84.88 93 ALA A O 1
ATOM 758 N N . THR A 1 94 ? -10.934 0.009 0.226 1.00 86.50 94 THR A N 1
ATOM 759 C CA . THR A 1 94 ? -11.755 -1.180 0.493 1.00 86.50 94 THR A CA 1
ATOM 760 C C . THR A 1 94 ? -11.548 -1.610 1.946 1.00 86.50 94 THR A C 1
ATOM 762 O O . THR A 1 94 ? -10.436 -1.471 2.450 1.00 86.50 94 THR A O 1
ATOM 765 N N . PRO A 1 95 ? -12.588 -2.103 2.642 1.00 81.44 95 PRO A N 1
ATOM 766 C CA . PRO A 1 95 ? -12.516 -2.384 4.081 1.00 81.44 95 PRO A CA 1
ATOM 767 C C . PRO A 1 95 ? -11.552 -3.524 4.443 1.00 81.44 95 PRO A C 1
ATOM 769 O O . PRO A 1 95 ? -11.080 -3.591 5.569 1.00 81.44 95 PRO A O 1
ATOM 772 N N . GLU A 1 96 ? -11.251 -4.415 3.499 1.00 85.44 96 GLU A N 1
ATOM 773 C CA . GLU A 1 96 ? -10.343 -5.555 3.695 1.00 85.44 96 GLU A CA 1
ATOM 774 C C . GLU A 1 96 ? -8.879 -5.207 3.375 1.00 85.44 96 GLU A C 1
ATOM 776 O O . GLU A 1 96 ? -7.956 -5.941 3.739 1.00 85.44 96 GLU A O 1
ATOM 781 N N . ARG A 1 97 ? -8.647 -4.082 2.687 1.00 89.44 97 ARG A N 1
ATOM 782 C CA . ARG A 1 97 ? -7.312 -3.651 2.283 1.00 89.44 97 ARG A CA 1
ATOM 783 C C . ARG A 1 97 ? -6.664 -2.867 3.411 1.00 89.44 97 ARG A C 1
ATOM 785 O O . ARG A 1 97 ? -7.257 -1.953 3.966 1.00 89.44 97 ARG A O 1
ATOM 792 N N . GLN A 1 98 ? -5.410 -3.177 3.706 1.00 89.44 98 GLN A N 1
ATOM 793 C CA . GLN A 1 98 ? -4.614 -2.432 4.675 1.00 89.44 98 GLN A CA 1
ATOM 794 C C . GLN A 1 98 ? -3.373 -1.879 3.999 1.00 89.44 98 GLN A C 1
ATOM 796 O O . GLN A 1 98 ? -2.686 -2.588 3.266 1.00 89.44 98 GLN A O 1
ATOM 801 N N . TYR A 1 99 ? -3.078 -0.605 4.241 1.00 90.56 99 TYR A N 1
ATOM 802 C CA . TYR A 1 99 ? -1.818 -0.013 3.816 1.00 90.56 99 TYR A CA 1
ATOM 803 C C . TYR A 1 99 ? -0.690 -0.482 4.741 1.00 90.56 99 TYR A C 1
ATOM 805 O O . TYR A 1 99 ? -0.789 -0.349 5.960 1.00 90.56 99 TYR A O 1
ATOM 813 N N . LEU A 1 100 ? 0.390 -1.008 4.160 1.00 90.12 100 LEU A N 1
ATOM 814 C CA . LEU A 1 100 ? 1.517 -1.558 4.913 1.00 90.12 100 LEU A CA 1
ATOM 815 C C . LEU A 1 100 ? 2.726 -0.624 4.882 1.00 90.12 100 LEU A C 1
ATOM 817 O O . LEU A 1 100 ? 3.269 -0.273 5.931 1.00 90.12 100 LEU A O 1
ATOM 821 N N . ARG A 1 101 ? 3.180 -0.234 3.685 1.00 88.38 101 ARG A N 1
ATOM 822 C CA . ARG A 1 101 ? 4.414 0.550 3.522 1.00 88.38 101 ARG A CA 1
ATOM 823 C C . ARG A 1 101 ? 4.465 1.269 2.180 1.00 88.38 101 ARG A C 1
ATOM 825 O O . ARG A 1 101 ? 3.804 0.862 1.229 1.00 88.38 101 ARG A O 1
ATOM 832 N N . HIS A 1 102 ? 5.305 2.294 2.089 1.00 87.94 102 HIS A N 1
ATOM 833 C CA . HIS A 1 102 ? 5.766 2.829 0.817 1.00 87.94 102 HIS A CA 1
ATOM 834 C C . HIS A 1 102 ? 7.285 2.974 0.831 1.00 87.94 102 HIS A C 1
ATOM 836 O O . HIS A 1 102 ? 7.856 3.250 1.884 1.00 87.94 102 HIS A O 1
ATOM 842 N N . ASP A 1 103 ? 7.920 2.833 -0.329 1.00 85.94 103 ASP A N 1
ATOM 843 C CA . ASP A 1 103 ? 9.353 3.078 -0.497 1.00 85.94 103 ASP A CA 1
ATOM 844 C C . ASP A 1 103 ? 9.653 3.681 -1.863 1.00 85.94 103 ASP A C 1
ATOM 846 O O . ASP A 1 103 ? 9.003 3.355 -2.862 1.00 85.94 103 ASP A O 1
ATOM 850 N N . SER A 1 104 ? 10.692 4.514 -1.912 1.00 83.56 104 SER A N 1
ATOM 851 C CA . SER A 1 104 ? 11.299 4.948 -3.166 1.00 83.56 104 SER A CA 1
ATOM 852 C C . SER A 1 104 ? 12.334 3.927 -3.628 1.00 83.56 104 SER A C 1
ATOM 854 O O . SER A 1 104 ? 13.236 3.535 -2.886 1.00 83.56 104 SER A O 1
ATOM 856 N N . VAL A 1 105 ? 12.222 3.524 -4.886 1.00 78.69 105 VAL A N 1
ATOM 857 C CA . VAL A 1 105 ? 13.101 2.556 -5.537 1.00 78.69 105 VAL A CA 1
ATOM 858 C C . VAL A 1 105 ? 13.592 3.115 -6.865 1.00 78.69 105 VAL A C 1
ATOM 860 O O . VAL A 1 105 ? 12.897 3.869 -7.552 1.00 78.69 105 VAL A O 1
ATOM 863 N N . SER A 1 106 ? 14.811 2.741 -7.235 1.00 74.44 106 SER A N 1
ATOM 864 C CA . SER A 1 106 ? 15.347 3.022 -8.564 1.00 74.44 106 SER A CA 1
ATOM 865 C C . SER A 1 106 ? 15.086 1.816 -9.454 1.00 74.44 106 SER A C 1
ATOM 867 O O . SER A 1 106 ? 15.558 0.728 -9.137 1.00 74.44 106 SER A O 1
ATOM 869 N N . MET A 1 107 ? 14.319 2.004 -10.529 1.00 69.44 107 MET A N 1
ATOM 870 C CA . MET A 1 107 ? 13.949 0.929 -11.454 1.00 69.44 107 MET A CA 1
ATOM 871 C C . MET A 1 107 ? 14.576 1.179 -12.827 1.00 69.44 107 MET A C 1
ATOM 873 O O . MET A 1 107 ? 14.385 2.255 -13.410 1.00 69.44 107 MET A O 1
ATOM 877 N N . SER A 1 108 ? 15.296 0.189 -13.356 1.00 63.88 108 SER A N 1
ATOM 878 C CA . SER A 1 108 ? 15.624 0.101 -14.782 1.00 63.88 108 SER A CA 1
ATOM 879 C C . SER A 1 108 ? 14.412 -0.455 -15.536 1.00 63.88 108 SER A C 1
ATOM 881 O O . SER A 1 108 ? 13.693 -1.325 -15.050 1.00 63.88 108 SER A O 1
ATOM 883 N N . HIS A 1 109 ? 14.120 0.102 -16.708 1.00 58.56 109 HIS A N 1
ATOM 884 C CA . HIS A 1 109 ? 13.100 -0.439 -17.603 1.00 58.56 109 HIS A CA 1
ATOM 885 C C . HIS A 1 109 ? 13.660 -0.411 -19.018 1.00 58.56 109 HIS A C 1
ATOM 887 O O . HIS A 1 109 ? 13.804 0.670 -19.600 1.00 58.56 109 HIS A O 1
ATOM 893 N N . GLY A 1 110 ? 13.999 -1.591 -19.540 1.00 59.06 110 GLY A N 1
ATOM 894 C CA . GLY A 1 110 ? 14.691 -1.726 -20.817 1.00 59.06 110 GLY A CA 1
ATOM 895 C C . GLY A 1 110 ? 16.001 -0.933 -20.839 1.00 59.06 110 GLY A C 1
ATOM 896 O O . GLY A 1 110 ? 16.742 -0.919 -19.865 1.00 59.06 110 GLY A O 1
ATOM 897 N N . THR A 1 111 ? 16.245 -0.2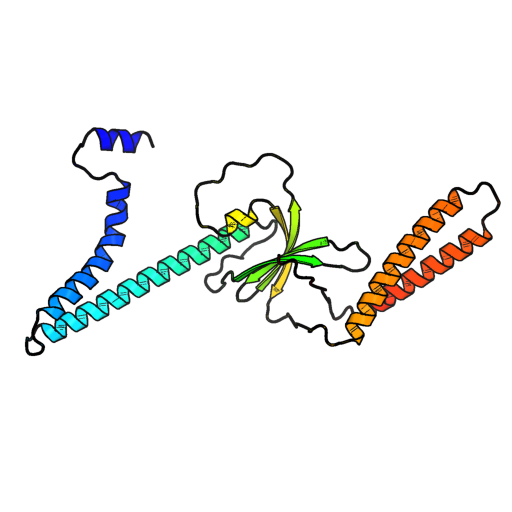22 -21.936 1.00 46.88 111 THR A N 1
ATOM 898 C CA . THR A 1 111 ? 17.483 0.533 -22.240 1.00 46.88 111 THR A CA 1
ATOM 899 C C . THR A 1 111 ? 17.484 1.971 -21.739 1.00 46.88 111 THR A C 1
ATOM 901 O O . THR A 1 111 ? 18.310 2.798 -22.124 1.00 46.88 111 THR A O 1
ATOM 904 N N . GLY A 1 112 ? 16.487 2.324 -20.932 1.00 55.72 112 GLY A N 1
ATOM 905 C CA . GLY A 1 112 ? 16.350 3.669 -20.402 1.00 55.72 112 GLY A CA 1
ATOM 906 C C . GLY A 1 112 ? 17.200 3.886 -19.149 1.00 55.72 112 GLY A C 1
ATOM 907 O O . GLY A 1 112 ? 17.423 2.948 -18.384 1.00 55.72 112 GLY A O 1
ATOM 908 N N . PRO A 1 113 ? 17.581 5.144 -18.853 1.00 59.53 113 PRO A N 1
ATOM 909 C CA . PRO A 1 113 ? 18.207 5.474 -17.579 1.00 59.53 113 PRO A CA 1
ATOM 910 C C . PRO A 1 113 ? 17.296 5.053 -16.424 1.00 59.53 113 PRO A C 1
ATOM 912 O O . PRO A 1 113 ? 16.070 5.188 -16.519 1.00 59.53 113 PRO A O 1
ATOM 915 N N . ARG A 1 114 ? 17.893 4.585 -15.321 1.00 68.00 114 ARG A N 1
ATOM 916 C CA . ARG A 1 114 ? 17.157 4.217 -14.105 1.00 68.00 114 ARG A CA 1
ATOM 917 C C . ARG A 1 114 ? 16.290 5.388 -13.657 1.00 68.00 114 ARG A C 1
ATOM 919 O O . ARG A 1 114 ? 16.763 6.520 -13.539 1.00 68.00 114 ARG A O 1
ATOM 926 N N . LYS A 1 115 ? 15.002 5.131 -13.435 1.00 76.81 115 LYS A N 1
ATOM 927 C CA . LYS A 1 115 ? 14.058 6.166 -13.012 1.00 76.81 115 LYS A CA 1
ATOM 928 C C . LYS A 1 115 ? 13.566 5.874 -11.604 1.00 76.81 115 LYS A C 1
ATOM 930 O O . LYS A 1 115 ? 13.211 4.745 -11.280 1.00 76.81 115 LYS A O 1
ATOM 935 N N . GLU A 1 116 ? 13.467 6.931 -10.810 1.00 81.50 116 GLU A N 1
ATOM 936 C CA . GLU A 1 116 ? 12.891 6.869 -9.471 1.00 81.50 116 GLU A CA 1
ATOM 937 C C . GLU A 1 116 ? 11.392 6.532 -9.552 1.00 81.50 116 GLU A C 1
ATOM 939 O O . GLU A 1 116 ? 10.640 7.064 -10.389 1.00 81.50 116 GLU A O 1
ATOM 944 N N . ARG A 1 117 ? 10.962 5.599 -8.711 1.00 87.00 117 ARG A N 1
ATOM 945 C CA . ARG A 1 117 ? 9.592 5.098 -8.599 1.00 87.00 117 ARG A CA 1
ATOM 946 C C . ARG A 1 117 ? 9.243 4.962 -7.132 1.00 87.00 117 ARG A C 1
ATOM 948 O O . ARG A 1 117 ? 10.124 4.714 -6.321 1.00 87.00 117 ARG A O 1
ATOM 955 N N . ALA A 1 118 ? 7.967 5.108 -6.808 1.00 88.44 118 ALA A N 1
ATOM 956 C CA . ALA A 1 118 ? 7.478 4.790 -5.475 1.00 88.44 118 ALA A CA 1
ATOM 957 C C . ALA A 1 118 ? 6.598 3.550 -5.539 1.00 88.44 118 ALA A C 1
ATOM 959 O O . ALA A 1 118 ? 5.678 3.471 -6.365 1.00 88.44 118 ALA A O 1
ATOM 960 N N . LEU A 1 119 ? 6.908 2.602 -4.664 1.00 90.06 119 LEU A N 1
ATOM 961 C CA . LEU A 1 119 ? 6.120 1.410 -4.416 1.00 90.06 119 LEU A CA 1
ATOM 962 C C . LEU A 1 119 ? 5.207 1.676 -3.229 1.00 90.06 119 LEU A C 1
ATOM 964 O O . LEU A 1 119 ? 5.679 2.160 -2.205 1.00 90.06 119 LEU A O 1
ATOM 968 N N . PHE A 1 120 ? 3.927 1.343 -3.358 1.00 91.12 120 PHE A N 1
ATOM 969 C CA . PHE A 1 120 ? 2.986 1.323 -2.240 1.00 91.12 120 PHE A CA 1
ATOM 970 C C . PHE A 1 120 ? 2.507 -0.110 -2.051 1.00 91.12 120 PHE A C 1
ATOM 972 O O . PHE A 1 120 ? 1.905 -0.689 -2.956 1.00 91.12 120 PHE A O 1
ATOM 979 N N . LEU A 1 121 ? 2.804 -0.672 -0.887 1.00 92.12 121 LEU A N 1
ATOM 980 C CA . LEU A 1 121 ? 2.467 -2.033 -0.513 1.00 92.12 121 LEU A CA 1
ATOM 981 C C . LEU A 1 121 ? 1.221 -2.037 0.374 1.00 92.12 121 LEU A C 1
ATOM 983 O O . LEU A 1 121 ? 1.172 -1.360 1.406 1.00 92.12 121 LEU A O 1
ATOM 987 N N . PHE A 1 122 ? 0.252 -2.849 -0.022 1.00 93.62 122 PHE A N 1
ATOM 988 C CA . PHE A 1 122 ? -0.979 -3.138 0.700 1.00 93.62 122 PHE A CA 1
ATOM 989 C C . PHE A 1 122 ? -1.050 -4.631 1.041 1.00 93.62 122 PHE A C 1
ATOM 991 O O . PHE A 1 122 ? -0.205 -5.409 0.603 1.00 93.62 122 PHE A O 1
ATOM 998 N N . SER A 1 123 ? -2.047 -5.036 1.826 1.00 92.31 123 SER A N 1
ATOM 999 C CA . SER A 1 123 ? -2.259 -6.434 2.229 1.00 92.31 123 SER A CA 1
ATOM 1000 C C . SER A 1 123 ? -2.492 -7.401 1.061 1.00 92.31 123 SER A C 1
ATOM 1002 O O . SER A 1 123 ? -2.163 -8.576 1.180 1.00 92.31 123 SER A O 1
ATOM 1004 N N . ASP A 1 124 ? -3.038 -6.914 -0.050 1.00 91.19 124 ASP A N 1
ATOM 1005 C CA . ASP A 1 124 ? -3.442 -7.691 -1.229 1.00 91.19 124 ASP A CA 1
ATOM 1006 C C . ASP A 1 124 ? -2.812 -7.181 -2.537 1.00 91.19 124 ASP A C 1
ATOM 1008 O O . ASP A 1 124 ? -2.915 -7.825 -3.581 1.00 91.19 124 ASP A O 1
ATOM 1012 N N . LEU A 1 125 ? -2.160 -6.014 -2.504 1.00 92.19 125 LEU A N 1
ATOM 1013 C CA . LEU A 1 125 ? -1.793 -5.272 -3.705 1.00 92.19 125 LEU A CA 1
ATOM 1014 C C . LEU A 1 125 ? -0.439 -4.569 -3.587 1.00 92.19 125 LEU A C 1
ATOM 1016 O O . LEU A 1 125 ? -0.110 -3.984 -2.558 1.00 92.19 125 LEU A O 1
ATOM 1020 N N . LEU A 1 126 ? 0.299 -4.522 -4.694 1.00 91.44 126 LEU A N 1
ATOM 1021 C CA . LEU A 1 126 ? 1.435 -3.632 -4.896 1.00 91.44 126 LEU A CA 1
ATOM 1022 C C . LEU A 1 126 ? 1.106 -2.606 -5.988 1.00 91.44 126 LEU A C 1
ATOM 1024 O O . LEU A 1 126 ? 0.742 -2.953 -7.115 1.00 91.44 126 LEU A O 1
ATOM 1028 N N . LEU A 1 127 ? 1.261 -1.323 -5.670 1.00 91.25 127 LEU A N 1
ATOM 1029 C CA . LEU A 1 127 ? 1.173 -0.244 -6.650 1.00 91.25 127 LEU A CA 1
ATOM 1030 C C . LEU A 1 127 ? 2.560 0.267 -7.007 1.00 91.25 127 LEU A C 1
ATOM 1032 O O . LEU A 1 127 ? 3.366 0.567 -6.127 1.00 91.25 127 LEU A O 1
ATOM 1036 N N . ILE A 1 128 ? 2.790 0.457 -8.303 1.00 89.31 128 ILE A N 1
ATOM 1037 C CA . ILE A 1 128 ? 3.998 1.090 -8.826 1.00 89.31 128 ILE A CA 1
ATOM 1038 C C . ILE A 1 128 ? 3.617 2.446 -9.399 1.00 89.31 128 ILE A C 1
ATOM 1040 O O . ILE A 1 128 ? 2.754 2.553 -10.276 1.00 89.31 128 ILE A O 1
ATOM 1044 N N . THR A 1 129 ? 4.282 3.493 -8.919 1.00 89.69 129 THR A N 1
ATOM 1045 C CA . THR A 1 129 ? 3.987 4.871 -9.313 1.00 89.69 129 THR A CA 1
ATOM 1046 C C . THR A 1 129 ? 5.227 5.606 -9.812 1.00 89.69 129 THR A C 1
ATOM 1048 O O . THR A 1 129 ? 6.354 5.382 -9.3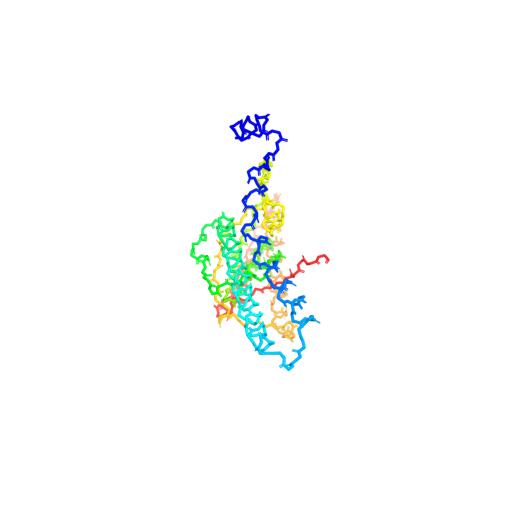65 1.00 89.69 129 THR A O 1
ATOM 1051 N N . GLY A 1 130 ? 5.017 6.512 -10.764 1.00 87.69 130 GLY A N 1
ATOM 1052 C CA . GLY A 1 130 ? 6.014 7.484 -11.188 1.00 87.69 130 GLY A CA 1
ATOM 1053 C C . GLY A 1 130 ? 6.049 8.663 -10.224 1.00 87.69 130 GLY A C 1
ATOM 1054 O O . GLY A 1 130 ? 5.004 9.248 -9.940 1.00 87.69 130 GLY A O 1
ATOM 1055 N N . ILE A 1 131 ? 7.243 9.040 -9.766 1.00 86.38 131 ILE A N 1
ATOM 1056 C CA . ILE A 1 131 ? 7.439 10.201 -8.894 1.00 86.38 131 ILE A CA 1
ATOM 1057 C C . ILE A 1 131 ? 7.648 11.445 -9.759 1.00 86.38 131 ILE A C 1
ATOM 1059 O O . ILE A 1 131 ? 8.545 11.494 -10.602 1.00 86.38 131 ILE A O 1
ATOM 1063 N N . LYS A 1 132 ? 6.838 12.483 -9.537 1.00 80.31 132 LYS A N 1
ATOM 1064 C CA . LYS A 1 132 ? 7.052 13.820 -10.096 1.00 80.31 132 LYS A CA 1
ATOM 1065 C C . LYS A 1 132 ? 7.189 14.820 -8.954 1.00 80.31 132 LYS A C 1
ATOM 1067 O O . LYS A 1 132 ? 6.243 15.048 -8.200 1.00 80.31 132 LYS A O 1
ATOM 1072 N N . ARG A 1 133 ? 8.356 15.461 -8.849 1.00 74.19 133 ARG A N 1
ATOM 1073 C CA . ARG A 1 133 ? 8.582 16.524 -7.859 1.00 74.19 133 ARG A CA 1
ATOM 1074 C C . ARG A 1 133 ? 7.635 17.691 -8.143 1.00 74.19 133 ARG A C 1
ATOM 1076 O O . ARG A 1 133 ? 7.550 18.159 -9.283 1.00 74.19 133 ARG A O 1
ATOM 1083 N N . ARG A 1 134 ? 6.908 18.166 -7.128 1.00 67.25 134 ARG A N 1
ATOM 1084 C CA . ARG A 1 134 ? 6.112 19.395 -7.262 1.00 67.25 134 ARG A CA 1
ATOM 1085 C C . ARG A 1 134 ? 7.077 20.581 -7.296 1.00 67.25 134 ARG A C 1
ATOM 1087 O O . ARG A 1 134 ? 7.753 20.858 -6.313 1.00 67.25 134 ARG A O 1
ATOM 1094 N N . SER A 1 135 ? 7.159 21.271 -8.431 1.00 50.84 135 SER A N 1
ATOM 1095 C CA . SER A 1 135 ? 7.877 22.545 -8.522 1.00 50.84 135 SER A CA 1
ATOM 1096 C C . SER A 1 135 ? 6.935 23.677 -8.105 1.00 50.84 135 SER A C 1
ATOM 1098 O O . SER A 1 135 ? 5.937 23.916 -8.782 1.00 50.84 135 SER A O 1
ATOM 1100 N N . GLY A 1 136 ? 7.243 24.349 -6.992 1.00 53.34 136 GLY A N 1
ATOM 1101 C CA . GLY A 1 136 ? 6.627 25.623 -6.603 1.00 53.34 136 GLY A CA 1
ATOM 1102 C C . GLY A 1 136 ? 5.433 25.558 -5.636 1.00 53.34 136 GLY A C 1
ATOM 1103 O O . GLY A 1 136 ? 4.491 24.795 -5.824 1.00 53.34 136 GLY A O 1
ATOM 1104 N N . THR A 1 137 ? 5.524 26.424 -4.616 1.00 45.91 137 THR A N 1
ATOM 1105 C CA . THR A 1 137 ? 4.543 26.813 -3.579 1.00 45.91 137 THR A CA 1
ATOM 1106 C C . THR A 1 137 ? 3.915 25.694 -2.742 1.00 45.91 137 THR A C 1
ATOM 1108 O O . THR A 1 137 ? 2.840 25.172 -3.030 1.00 45.91 137 THR A O 1
ATOM 1111 N N . ILE A 1 138 ? 4.570 25.433 -1.604 1.00 50.66 138 ILE A N 1
ATOM 1112 C CA . ILE A 1 138 ? 4.031 24.756 -0.418 1.00 50.66 138 ILE A CA 1
ATOM 1113 C C . ILE A 1 138 ? 2.646 25.346 -0.110 1.00 50.66 138 ILE A C 1
ATOM 1115 O O . ILE A 1 138 ? 2.527 26.469 0.388 1.00 50.66 138 ILE A O 1
ATOM 1119 N N . ARG A 1 139 ? 1.579 24.607 -0.425 1.00 52.03 139 ARG A N 1
ATOM 1120 C CA . ARG A 1 139 ? 0.275 24.872 0.182 1.00 52.03 139 ARG A CA 1
ATOM 1121 C C . ARG A 1 139 ? 0.405 24.490 1.652 1.00 52.03 139 ARG A C 1
ATOM 1123 O O . ARG A 1 139 ? 0.939 23.431 1.961 1.00 52.03 139 ARG A O 1
ATOM 1130 N N . ARG A 1 140 ? -0.010 25.392 2.546 1.00 48.00 140 ARG A N 1
ATOM 1131 C CA . ARG A 1 140 ? 0.020 25.155 3.995 1.00 48.00 140 ARG A CA 1
ATOM 1132 C C . ARG A 1 140 ? -0.682 23.826 4.313 1.00 48.00 140 ARG A C 1
ATOM 1134 O O . ARG A 1 140 ? -1.755 23.605 3.748 1.00 48.00 140 ARG A O 1
ATOM 1141 N N . PRO A 1 141 ? -0.117 23.002 5.212 1.00 45.59 141 PRO A N 1
ATOM 1142 C CA . PRO A 1 141 ? -0.719 21.734 5.595 1.00 45.59 141 PRO A CA 1
ATOM 1143 C C . PRO A 1 141 ? -2.110 21.996 6.170 1.00 45.59 141 PRO A C 1
ATOM 1145 O O . PRO A 1 141 ? -2.284 22.850 7.047 1.00 45.59 141 PRO A O 1
ATOM 1148 N N . ILE A 1 142 ? -3.107 21.285 5.649 1.00 49.00 142 ILE A N 1
ATOM 1149 C CA . ILE A 1 142 ? -4.432 21.240 6.256 1.00 49.00 142 ILE A CA 1
ATOM 1150 C C . ILE A 1 142 ? -4.291 20.279 7.436 1.00 49.00 142 ILE A C 1
ATOM 1152 O O . ILE A 1 142 ? -4.168 19.079 7.261 1.00 49.00 142 ILE A O 1
ATOM 1156 N N . THR A 1 143 ? -4.181 20.867 8.627 1.00 46.28 143 THR A N 1
ATOM 1157 C CA . THR A 1 143 ? -4.363 20.276 9.965 1.00 46.28 143 THR A CA 1
ATOM 1158 C C . THR A 1 143 ? -4.656 18.773 10.010 1.00 46.28 143 THR A C 1
ATOM 1160 O O . THR A 1 143 ? -5.808 18.359 9.929 1.00 46.28 143 THR A O 1
ATOM 1163 N N . GLY A 1 144 ? -3.597 18.001 10.251 1.00 45.84 144 GLY A N 1
ATOM 1164 C CA . GLY A 1 144 ? -3.628 16.586 10.615 1.00 45.84 144 GLY A CA 1
ATOM 1165 C C . GLY A 1 144 ? -2.235 16.132 11.053 1.00 45.84 144 GLY A C 1
ATOM 1166 O O . GLY A 1 144 ? -1.542 15.431 10.323 1.00 45.84 144 GLY A O 1
ATOM 1167 N N . GLN A 1 145 ? -1.759 16.604 12.212 1.00 44.78 145 GLN A N 1
ATOM 1168 C CA . GLN A 1 145 ? -0.513 16.099 12.801 1.00 44.78 145 GLN A CA 1
ATOM 1169 C C . GLN A 1 145 ? -0.692 14.608 13.117 1.00 44.78 145 GLN A C 1
ATOM 1171 O O . GLN A 1 145 ? -1.414 14.267 14.049 1.00 44.78 145 GLN A O 1
ATOM 1176 N N . GLY A 1 146 ? -0.053 13.739 12.330 1.00 49.31 146 GLY A N 1
ATOM 1177 C CA . GLY A 1 146 ? -0.001 12.296 12.580 1.00 49.31 146 GLY A CA 1
ATOM 1178 C C . GLY A 1 146 ? -0.292 11.394 11.379 1.00 49.31 146 GLY A C 1
ATOM 1179 O O . GLY A 1 146 ? -0.018 10.203 11.482 1.00 49.31 146 GLY A O 1
ATOM 1180 N N . SER A 1 147 ? -0.792 11.915 10.248 1.00 57.50 147 SER A N 1
ATOM 1181 C CA . SER A 1 147 ? -1.048 11.064 9.074 1.00 57.50 147 SER A CA 1
ATOM 1182 C C . SER A 1 147 ? 0.239 10.792 8.284 1.00 57.50 147 SER A C 1
ATOM 1184 O O . SER A 1 147 ? 1.017 11.710 7.996 1.00 57.50 147 SER A O 1
ATOM 1186 N N . VAL A 1 148 ? 0.458 9.527 7.903 1.00 56.84 148 VAL A N 1
ATOM 1187 C CA . VAL A 1 148 ? 1.550 9.069 7.014 1.00 56.84 148 VAL A CA 1
ATOM 1188 C C . VAL A 1 148 ? 1.642 9.880 5.716 1.00 56.84 148 VAL A C 1
ATOM 1190 O O . VAL A 1 148 ? 2.723 10.012 5.138 1.00 56.84 148 VAL A O 1
ATOM 1193 N N . THR A 1 149 ? 0.534 10.480 5.284 1.00 58.56 149 THR A N 1
ATOM 1194 C CA . THR A 1 149 ? 0.440 11.292 4.069 1.00 58.56 149 THR A CA 1
ATOM 1195 C C . THR A 1 149 ? 1.241 12.584 4.136 1.00 58.56 149 THR A C 1
ATOM 1197 O O . THR A 1 149 ? 1.729 13.038 3.104 1.00 58.56 149 THR A O 1
ATOM 1200 N N . SER A 1 150 ? 1.526 13.102 5.333 1.00 60.59 150 SER A N 1
ATOM 1201 C CA . SER A 1 150 ? 2.374 14.289 5.522 1.00 60.59 150 SER A CA 1
ATOM 1202 C C . SER A 1 150 ? 3.785 14.147 4.926 1.00 60.59 150 SER A C 1
ATOM 1204 O O . SER A 1 150 ? 4.353 15.127 4.446 1.00 60.59 150 SER A O 1
ATOM 1206 N N . THR A 1 151 ? 4.343 12.930 4.893 1.00 64.88 151 THR A N 1
ATOM 1207 C CA . THR A 1 151 ? 5.640 12.645 4.244 1.00 64.88 151 THR A CA 1
ATOM 1208 C C . THR A 1 151 ? 5.523 12.489 2.725 1.00 64.88 151 THR A C 1
ATOM 1210 O O . THR A 1 151 ? 6.460 12.793 1.986 1.00 64.88 151 THR A O 1
ATOM 1213 N N . LEU A 1 152 ? 4.350 12.069 2.249 1.00 71.25 152 LEU A N 1
ATOM 1214 C CA . LEU A 1 152 ? 4.057 11.809 0.843 1.00 71.25 152 LEU A CA 1
ATOM 1215 C C . LEU A 1 152 ? 3.692 13.090 0.071 1.00 71.25 152 LEU A C 1
ATOM 1217 O O . LEU A 1 152 ? 3.946 13.159 -1.130 1.00 71.25 152 LEU A O 1
ATOM 1221 N N . GLU A 1 153 ? 3.160 14.121 0.740 1.00 66.00 153 GLU A N 1
ATOM 1222 C CA . GLU A 1 153 ? 2.672 15.376 0.131 1.00 66.00 153 GLU A CA 1
ATOM 1223 C C . GLU A 1 153 ? 3.714 16.158 -0.696 1.00 66.00 153 GLU A C 1
ATOM 1225 O O . GLU A 1 153 ? 3.348 16.970 -1.560 1.00 66.00 153 GLU A O 1
ATOM 1230 N N . ALA A 1 154 ? 5.011 15.931 -0.459 1.00 69.50 154 ALA A N 1
ATOM 1231 C CA . ALA A 1 154 ? 6.095 16.591 -1.189 1.00 69.50 154 ALA A CA 1
ATOM 1232 C C . ALA A 1 154 ? 6.143 16.194 -2.680 1.00 69.50 154 ALA A C 1
ATOM 1234 O O . ALA A 1 154 ? 6.603 16.970 -3.526 1.00 69.50 154 ALA A O 1
ATOM 1235 N N . ASN A 1 155 ? 5.633 15.008 -3.017 1.00 81.50 155 ASN A N 1
ATOM 1236 C CA . ASN A 1 155 ? 5.689 14.434 -4.355 1.00 81.50 155 ASN A CA 1
ATOM 1237 C C . ASN A 1 155 ? 4.286 14.250 -4.941 1.00 81.50 155 ASN A C 1
ATOM 1239 O O . ASN A 1 155 ? 3.327 13.967 -4.230 1.00 81.50 155 ASN A O 1
ATOM 1243 N N . LYS A 1 156 ? 4.158 14.399 -6.266 1.00 83.25 156 LYS A N 1
ATOM 1244 C CA . LYS A 1 156 ? 2.971 13.941 -6.995 1.00 83.25 156 LYS A CA 1
ATOM 1245 C C . LYS A 1 156 ? 3.270 12.562 -7.572 1.00 83.25 156 LYS A C 1
ATOM 1247 O O . LYS A 1 156 ? 4.275 12.399 -8.266 1.00 83.25 156 LYS A O 1
ATOM 1252 N N . TYR A 1 157 ? 2.379 11.611 -7.332 1.00 89.62 157 TYR A N 1
ATOM 1253 C CA . TYR A 1 157 ? 2.503 10.249 -7.832 1.00 89.62 157 TYR A CA 1
ATOM 1254 C C . TYR A 1 157 ? 1.552 10.047 -9.005 1.00 89.62 157 TYR A C 1
ATOM 1256 O O . TYR A 1 157 ? 0.427 10.546 -8.998 1.00 89.62 157 TYR A O 1
ATOM 1264 N N . LYS A 1 158 ? 2.017 9.350 -10.038 1.00 89.94 158 LYS A N 1
ATOM 1265 C CA . LYS A 1 158 ? 1.188 8.917 -11.166 1.00 89.94 158 LYS A CA 1
ATOM 1266 C C . LYS A 1 158 ? 1.168 7.400 -11.187 1.00 89.94 158 LYS A C 1
ATOM 1268 O O . LYS A 1 158 ? 2.243 6.801 -11.224 1.00 89.94 158 LYS A O 1
ATOM 1273 N N . LEU A 1 159 ? -0.017 6.795 -11.184 1.00 89.19 159 LEU A N 1
ATOM 1274 C CA . LEU A 1 159 ? -0.143 5.345 -11.273 1.00 89.19 159 LEU A CA 1
ATOM 1275 C C . LEU A 1 159 ? 0.488 4.841 -12.579 1.00 89.19 159 LEU A C 1
ATOM 1277 O O . LEU A 1 159 ? 0.230 5.389 -13.653 1.00 89.19 159 LEU A O 1
ATOM 1281 N N . LEU A 1 160 ? 1.342 3.824 -12.470 1.00 86.94 160 LEU A N 1
ATOM 1282 C CA . LEU A 1 160 ? 1.913 3.122 -13.620 1.00 86.94 160 LEU A CA 1
ATOM 1283 C C . LEU A 1 160 ? 1.351 1.711 -13.713 1.00 86.94 160 LEU A C 1
ATOM 1285 O O . LEU A 1 160 ? 0.884 1.326 -14.778 1.00 86.94 160 LEU A O 1
ATOM 1289 N N . MET A 1 161 ? 1.393 0.962 -12.609 1.00 86.31 161 MET A N 1
ATOM 1290 C CA . MET A 1 161 ? 0.903 -0.413 -12.559 1.00 86.31 161 MET A CA 1
ATOM 1291 C C . MET A 1 161 ? 0.239 -0.715 -11.220 1.00 86.31 161 MET A C 1
ATOM 1293 O O . MET A 1 161 ? 0.631 -0.185 -10.176 1.00 86.31 161 MET A O 1
ATOM 1297 N N . ARG A 1 162 ? -0.758 -1.595 -11.286 1.00 90.06 162 ARG A N 1
ATOM 1298 C CA . ARG A 1 162 ? -1.459 -2.194 -10.156 1.00 90.06 162 ARG A CA 1
ATOM 1299 C 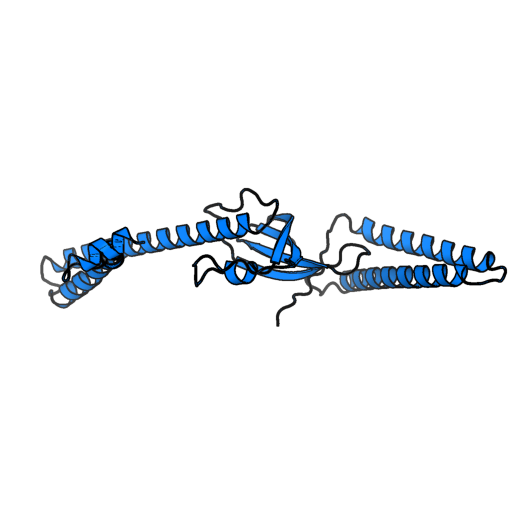C . ARG A 1 162 ? -1.280 -3.703 -10.279 1.00 90.06 162 ARG A C 1
ATOM 1301 O O . ARG A 1 162 ? -1.725 -4.260 -11.276 1.00 90.06 162 ARG A O 1
ATOM 1308 N N . VAL A 1 163 ? -0.622 -4.327 -9.306 1.00 88.88 163 VAL A N 1
ATOM 1309 C CA . VAL A 1 163 ? -0.288 -5.757 -9.345 1.00 88.88 163 VAL A CA 1
ATOM 1310 C C . VAL A 1 163 ? -0.807 -6.429 -8.070 1.00 88.88 163 VAL A C 1
ATOM 1312 O O . VAL A 1 163 ? -0.383 -6.030 -6.982 1.00 88.88 163 VAL A O 1
ATOM 1315 N N . PRO A 1 164 ? -1.745 -7.389 -8.158 1.00 89.50 164 PRO A N 1
ATOM 1316 C CA . PRO A 1 164 ? -2.123 -8.234 -7.026 1.00 89.50 164 PRO A CA 1
ATOM 1317 C C . PRO A 1 164 ? -0.903 -8.968 -6.473 1.00 89.50 164 PRO A C 1
ATOM 1319 O O . PRO A 1 164 ? -0.051 -9.409 -7.240 1.00 89.50 164 PRO A O 1
ATOM 1322 N N . LEU A 1 165 ? -0.808 -9.127 -5.152 1.00 88.75 165 LEU A N 1
ATOM 1323 C CA . LEU A 1 165 ? 0.313 -9.873 -4.561 1.00 88.75 165 LEU A CA 1
ATOM 1324 C C . LEU A 1 165 ? 0.320 -11.353 -4.967 1.00 88.75 165 LEU A C 1
ATOM 1326 O O . LEU A 1 165 ? 1.365 -11.991 -4.913 1.00 88.75 165 LEU A O 1
ATOM 1330 N N . GLU A 1 166 ? -0.830 -11.872 -5.393 1.00 85.50 166 GLU A N 1
ATOM 1331 C CA . GLU A 1 166 ? -1.016 -13.219 -5.944 1.00 85.50 166 GLU A CA 1
ATOM 1332 C C . GLU A 1 166 ? -0.156 -13.460 -7.194 1.00 85.50 166 GLU A C 1
ATOM 1334 O O . GLU A 1 166 ? 0.333 -14.566 -7.405 1.00 85.50 166 GLU A O 1
ATOM 1339 N N . ASP A 1 167 ? 0.061 -12.401 -7.980 1.00 85.12 167 ASP A N 1
ATOM 1340 C CA . ASP A 1 167 ? 0.767 -12.432 -9.261 1.00 85.12 167 ASP A CA 1
ATOM 1341 C C . ASP A 1 167 ? 2.251 -12.037 -9.119 1.00 85.12 167 ASP A C 1
ATOM 1343 O O . ASP A 1 167 ? 2.942 -11.816 -10.116 1.00 85.12 167 ASP A O 1
ATOM 1347 N N . ILE A 1 168 ? 2.756 -11.888 -7.886 1.00 82.69 168 ILE A N 1
ATOM 1348 C CA . ILE A 1 168 ? 4.123 -11.428 -7.617 1.00 82.69 168 ILE A CA 1
ATOM 1349 C C . ILE A 1 168 ? 4.994 -12.583 -7.132 1.00 82.69 168 ILE A C 1
ATOM 1351 O O . ILE A 1 168 ? 4.861 -13.067 -6.009 1.00 82.69 168 ILE A O 1
ATOM 1355 N N . GLU A 1 169 ? 5.989 -12.939 -7.941 1.00 77.75 169 GLU A N 1
ATOM 1356 C CA . GLU A 1 169 ? 7.070 -13.833 -7.536 1.00 77.75 169 GLU A CA 1
ATOM 1357 C C . GLU A 1 169 ? 8.331 -13.035 -7.183 1.00 77.75 169 GLU A C 1
ATOM 1359 O O . GLU A 1 169 ? 8.883 -12.292 -7.995 1.00 77.75 169 GLU A O 1
ATOM 1364 N N . ILE A 1 170 ? 8.811 -13.189 -5.944 1.00 76.38 170 ILE A N 1
ATOM 1365 C CA . ILE A 1 170 ? 10.038 -12.531 -5.482 1.00 76.38 170 ILE A CA 1
ATOM 1366 C C . ILE A 1 170 ? 11.225 -13.455 -5.738 1.00 76.38 170 ILE A C 1
ATOM 1368 O O . ILE A 1 170 ? 11.511 -14.369 -4.958 1.00 76.38 170 ILE A O 1
ATOM 1372 N N . ILE A 1 171 ? 11.966 -13.166 -6.802 1.00 69.56 171 ILE A N 1
ATOM 1373 C CA . ILE A 1 171 ? 13.231 -13.836 -7.096 1.00 69.56 171 ILE A CA 1
ATOM 1374 C C . ILE A 1 171 ? 14.342 -13.130 -6.314 1.00 69.56 171 ILE A C 1
ATOM 1376 O O . ILE A 1 171 ? 14.549 -11.922 -6.418 1.00 69.56 171 ILE A O 1
ATOM 1380 N N . ARG A 1 172 ? 15.062 -13.880 -5.474 1.00 63.09 172 ARG A N 1
ATOM 1381 C CA . ARG A 1 172 ? 16.217 -13.352 -4.733 1.00 63.09 172 ARG A CA 1
ATOM 1382 C C . ARG A 1 172 ? 17.462 -13.419 -5.615 1.00 63.09 172 ARG A C 1
ATOM 1384 O O . ARG A 1 172 ? 17.653 -14.402 -6.316 1.00 63.09 172 ARG A O 1
ATOM 1391 N N . SER A 1 173 ? 18.343 -12.426 -5.478 1.00 53.97 173 SER A N 1
ATOM 1392 C CA . SER A 1 173 ? 19.615 -12.207 -6.206 1.00 53.97 173 SER A CA 1
ATOM 1393 C C . SER A 1 173 ? 20.695 -13.312 -6.048 1.00 53.97 173 SER A C 1
ATOM 1395 O O . SER A 1 173 ? 21.887 -13.029 -6.019 1.00 53.97 173 SER A O 1
ATOM 1397 N N . LYS A 1 174 ? 20.315 -14.585 -5.888 1.00 52.25 174 LYS A N 1
ATOM 1398 C CA . LYS A 1 174 ? 21.233 -15.737 -5.917 1.00 52.25 174 LYS A CA 1
ATOM 1399 C C . LYS A 1 174 ? 21.265 -16.451 -7.267 1.00 52.25 174 LYS A C 1
ATOM 1401 O O . LYS A 1 174 ? 22.124 -17.306 -7.454 1.00 52.25 174 LYS A O 1
ATOM 1406 N N . ASP A 1 175 ? 20.376 -16.104 -8.195 1.00 56.78 175 ASP A N 1
ATOM 1407 C CA . ASP A 1 175 ? 20.535 -16.501 -9.590 1.00 56.78 175 ASP A CA 1
ATOM 1408 C C . ASP A 1 175 ? 21.623 -15.633 -10.224 1.00 56.78 175 ASP A C 1
ATOM 1410 O O . ASP A 1 175 ? 21.355 -14.574 -10.793 1.00 56.78 175 ASP A O 1
ATOM 1414 N N . GLU A 1 176 ? 22.873 -16.088 -10.098 1.00 60.00 176 GLU A N 1
ATOM 1415 C CA . GLU A 1 176 ? 24.042 -15.497 -10.767 1.00 60.00 176 GLU A CA 1
ATOM 1416 C C . GLU A 1 176 ? 23.771 -15.273 -12.261 1.00 60.00 176 GLU A C 1
ATOM 1418 O O . GLU A 1 176 ? 24.200 -14.271 -12.819 1.00 60.00 176 GLU A O 1
ATOM 1423 N N . ASN A 1 177 ? 22.975 -16.145 -12.887 1.00 63.75 177 ASN A N 1
ATOM 1424 C CA . ASN A 1 177 ? 22.596 -16.037 -14.292 1.00 63.75 177 ASN A CA 1
ATOM 1425 C C . ASN A 1 177 ? 21.742 -14.793 -14.580 1.00 63.75 177 ASN A C 1
ATOM 1427 O O . ASN A 1 177 ? 22.061 -14.049 -15.499 1.00 63.75 177 ASN A O 1
ATOM 1431 N N . LEU A 1 178 ? 20.699 -14.525 -13.784 1.00 63.44 178 LEU A N 1
ATOM 1432 C CA . LEU A 1 178 ? 19.847 -13.342 -13.973 1.00 63.44 178 LEU A CA 1
ATOM 1433 C C . LEU A 1 178 ? 20.626 -12.056 -13.698 1.00 63.44 178 LEU A C 1
ATOM 1435 O O . LEU A 1 178 ? 20.519 -11.090 -14.447 1.00 63.44 178 LEU A O 1
ATOM 1439 N N . ARG A 1 179 ? 21.477 -12.063 -12.666 1.00 64.56 179 ARG A N 1
ATOM 1440 C CA . ARG A 1 179 ? 22.359 -10.930 -12.371 1.00 64.56 179 ARG A CA 1
ATOM 1441 C C . ARG A 1 179 ? 23.337 -10.668 -13.514 1.00 64.56 179 ARG A C 1
ATOM 1443 O O . ARG A 1 179 ? 23.541 -9.513 -13.877 1.00 64.56 179 ARG A O 1
ATOM 1450 N N . GLN A 1 180 ? 23.925 -11.720 -14.075 1.00 67.00 180 GLN A N 1
ATOM 1451 C CA . GLN A 1 180 ? 24.851 -11.610 -15.195 1.00 67.00 180 GLN A CA 1
ATOM 1452 C C . GLN A 1 180 ? 24.151 -11.056 -16.438 1.00 67.00 180 GLN A C 1
ATOM 1454 O O . GLN A 1 180 ? 24.682 -10.143 -17.061 1.00 67.00 180 GLN A O 1
ATOM 1459 N N . ILE A 1 181 ? 22.942 -11.537 -16.739 1.00 69.88 181 ILE A N 1
ATOM 1460 C CA . ILE A 1 181 ? 22.124 -11.055 -17.860 1.00 69.88 181 ILE A CA 1
ATOM 1461 C C . ILE A 1 181 ? 21.759 -9.578 -17.668 1.00 69.88 181 ILE A C 1
ATOM 1463 O O . ILE A 1 181 ? 21.894 -8.781 -18.588 1.00 69.88 181 ILE A O 1
ATOM 1467 N N . MET A 1 182 ? 21.368 -9.167 -16.461 1.00 64.19 182 MET A N 1
ATOM 1468 C CA . MET A 1 182 ? 21.046 -7.764 -16.174 1.00 64.19 182 MET A CA 1
ATOM 1469 C C . MET A 1 182 ? 22.266 -6.845 -16.293 1.00 64.19 182 MET A C 1
ATOM 1471 O O . MET A 1 182 ? 22.152 -5.750 -16.839 1.00 64.19 182 MET A O 1
ATOM 1475 N N . ILE A 1 183 ? 23.436 -7.292 -15.822 1.00 74.12 183 ILE A N 1
ATOM 1476 C CA . ILE A 1 183 ? 24.704 -6.571 -16.010 1.00 74.12 183 ILE A CA 1
ATOM 1477 C C . ILE A 1 183 ? 25.045 -6.477 -17.500 1.00 74.12 183 ILE A C 1
ATOM 1479 O O . ILE A 1 183 ? 25.484 -5.430 -17.963 1.00 74.12 183 ILE A O 1
ATOM 1483 N N . GLU A 1 184 ? 24.833 -7.548 -18.261 1.00 79.50 184 GLU A N 1
ATOM 1484 C CA . GLU A 1 184 ? 25.067 -7.572 -19.704 1.00 79.50 184 GLU A CA 1
ATOM 1485 C C . GLU A 1 184 ? 24.135 -6.603 -20.444 1.00 79.50 184 GLU A C 1
ATOM 1487 O O . GLU A 1 184 ? 24.597 -5.848 -21.295 1.00 79.50 184 GLU A O 1
ATOM 1492 N N . VAL A 1 185 ? 22.854 -6.537 -20.071 1.00 78.81 185 VAL A N 1
ATOM 1493 C CA . VAL A 1 185 ? 21.890 -5.572 -20.623 1.00 78.81 185 VAL A CA 1
ATOM 1494 C C . VAL A 1 185 ? 22.277 -4.126 -20.291 1.00 78.81 185 VAL A C 1
ATOM 1496 O O . VAL A 1 185 ? 22.224 -3.275 -21.183 1.00 78.81 185 VAL A O 1
ATOM 1499 N N . ASP A 1 186 ? 22.694 -3.841 -19.052 1.00 75.25 186 ASP A N 1
ATOM 1500 C CA . ASP A 1 186 ? 23.177 -2.508 -18.658 1.00 75.25 186 ASP A CA 1
ATOM 1501 C C . ASP A 1 186 ? 24.440 -2.132 -19.470 1.00 75.25 186 ASP A C 1
ATOM 1503 O O . ASP A 1 186 ? 24.487 -1.049 -20.057 1.00 75.25 186 ASP A O 1
ATOM 1507 N N . ASN A 1 187 ? 25.408 -3.047 -19.613 1.00 83.44 187 ASN A N 1
ATOM 1508 C CA . ASN A 1 187 ? 26.623 -2.829 -20.412 1.00 83.44 187 ASN A CA 1
ATOM 1509 C C . ASN A 1 187 ? 26.307 -2.568 -21.895 1.00 83.44 187 ASN A C 1
ATOM 1511 O O . ASN A 1 187 ? 26.815 -1.610 -22.473 1.00 83.44 187 ASN A O 1
ATOM 1515 N N . LEU A 1 188 ? 25.427 -3.369 -22.510 1.00 83.38 188 LEU A N 1
ATOM 1516 C CA . LEU A 1 188 ? 25.002 -3.177 -23.903 1.00 83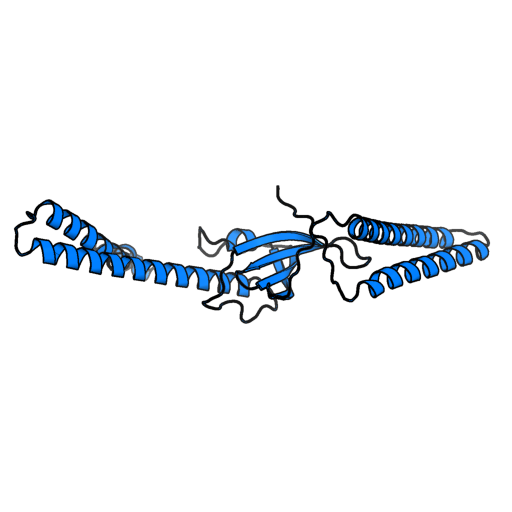.38 188 LEU A CA 1
ATOM 1517 C C . LEU A 1 188 ? 24.336 -1.808 -24.106 1.00 83.38 188 LEU A C 1
ATOM 1519 O O . LEU A 1 188 ? 24.532 -1.155 -25.133 1.00 83.38 188 LEU A O 1
ATOM 1523 N N . SER A 1 189 ? 23.554 -1.355 -23.124 1.00 81.56 189 SER A N 1
ATOM 1524 C CA . SER A 1 189 ? 22.929 -0.034 -23.158 1.00 81.56 189 SER A CA 1
ATOM 1525 C C . SER A 1 189 ? 23.959 1.098 -23.055 1.00 81.56 189 SER A C 1
ATOM 1527 O O . SER A 1 189 ? 23.822 2.114 -23.745 1.00 81.56 189 SER A O 1
ATOM 1529 N N . GLU A 1 190 ? 24.987 0.944 -22.216 1.00 84.94 190 GLU A N 1
ATOM 1530 C CA . GLU A 1 190 ? 26.100 1.895 -22.119 1.00 84.94 190 GLU A CA 1
ATOM 1531 C C . GLU A 1 190 ? 26.913 1.944 -23.420 1.00 84.94 190 GLU A C 1
ATOM 1533 O O . GLU A 1 190 ? 27.155 3.036 -23.943 1.00 84.94 190 GLU A O 1
ATOM 1538 N N . ASP A 1 191 ? 27.237 0.791 -24.008 1.00 88.44 191 ASP A N 1
ATOM 1539 C CA . ASP A 1 191 ? 27.975 0.686 -25.272 1.00 88.44 191 ASP A CA 1
ATOM 1540 C C . ASP A 1 191 ? 27.232 1.362 -26.432 1.00 88.44 191 ASP A C 1
ATOM 1542 O O . ASP A 1 191 ? 27.829 2.100 -27.221 1.00 88.44 191 ASP A O 1
ATOM 1546 N N . ILE A 1 192 ? 25.907 1.196 -26.509 1.00 87.19 192 ILE A N 1
ATOM 1547 C CA . ILE A 1 192 ? 25.071 1.906 -27.488 1.00 87.19 192 ILE A CA 1
ATOM 1548 C C . ILE A 1 192 ? 25.123 3.418 -27.257 1.00 87.19 192 ILE A C 1
ATOM 1550 O O . ILE A 1 192 ? 25.194 4.187 -28.219 1.00 87.19 192 ILE A O 1
ATOM 1554 N N . SER A 1 193 ? 25.106 3.880 -26.005 1.00 85.56 193 SER A N 1
ATOM 1555 C CA . SER A 1 193 ? 25.244 5.308 -25.698 1.00 85.56 193 SER A CA 1
ATOM 1556 C C . SER A 1 193 ? 26.608 5.852 -26.141 1.00 85.56 193 SER A C 1
ATOM 1558 O O . SER A 1 193 ? 26.674 6.937 -26.722 1.00 85.56 193 SER A O 1
ATOM 1560 N N . VAL A 1 194 ? 27.692 5.105 -25.914 1.00 89.56 194 VAL A N 1
ATOM 1561 C CA . VAL A 1 194 ? 29.045 5.477 -26.359 1.00 89.56 194 VAL A CA 1
ATOM 1562 C C . VAL A 1 194 ? 29.133 5.499 -27.885 1.00 89.56 194 VAL A C 1
ATOM 1564 O O . VAL A 1 194 ? 29.639 6.465 -28.454 1.00 89.56 194 VAL A O 1
ATOM 1567 N N . LEU A 1 195 ? 28.591 4.493 -28.572 1.00 87.50 195 LEU A N 1
ATOM 1568 C CA . LEU A 1 195 ? 28.571 4.455 -30.036 1.00 87.50 195 LEU A CA 1
ATOM 1569 C C . LEU A 1 195 ? 27.765 5.600 -30.642 1.00 87.50 195 LEU A C 1
ATOM 1571 O O . LEU A 1 195 ? 28.193 6.170 -31.642 1.00 87.50 195 LEU A O 1
ATOM 1575 N N . ASN A 1 196 ? 26.652 5.992 -30.021 1.00 86.19 196 ASN A N 1
ATOM 1576 C CA . ASN A 1 196 ? 25.917 7.185 -30.436 1.00 86.19 196 ASN A CA 1
ATOM 1577 C C . ASN A 1 196 ? 26.771 8.455 -30.286 1.00 86.19 196 ASN A C 1
ATOM 1579 O O . ASN A 1 196 ? 26.776 9.290 -31.183 1.00 86.19 196 ASN A O 1
ATOM 1583 N N . GLN A 1 197 ? 27.554 8.588 -29.210 1.00 89.69 197 GLN A N 1
ATOM 1584 C CA . GLN A 1 197 ? 28.489 9.714 -29.064 1.00 89.69 197 GLN A CA 1
ATOM 1585 C C . GLN A 1 197 ? 29.600 9.685 -30.123 1.00 89.69 197 GLN A C 1
ATOM 1587 O O . GLN A 1 197 ? 29.944 10.726 -30.678 1.00 89.69 197 GLN A O 1
ATOM 1592 N N . ILE A 1 198 ? 30.145 8.506 -30.436 1.00 88.31 198 ILE A N 1
ATOM 1593 C CA . ILE A 1 198 ? 31.141 8.340 -31.504 1.00 88.31 198 ILE A CA 1
ATOM 1594 C C . ILE A 1 198 ? 30.535 8.720 -32.860 1.00 88.31 198 ILE A C 1
ATOM 1596 O O . ILE A 1 198 ? 31.187 9.412 -33.637 1.00 88.31 198 ILE A O 1
ATOM 1600 N N . ASN A 1 199 ? 29.289 8.330 -33.129 1.00 87.94 199 ASN A N 1
ATOM 1601 C CA . ASN A 1 199 ? 28.577 8.684 -34.353 1.00 87.94 199 ASN A C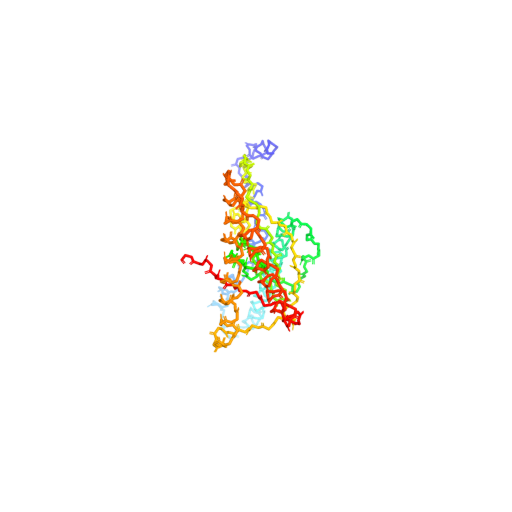A 1
ATOM 1602 C C . ASN A 1 199 ? 28.438 10.211 -34.519 1.00 87.94 199 ASN A C 1
ATOM 1604 O O . ASN A 1 199 ? 28.749 10.748 -35.579 1.00 87.94 199 ASN A O 1
ATOM 1608 N N . GLU A 1 200 ? 28.078 10.928 -33.451 1.00 87.19 200 GLU A N 1
ATOM 1609 C CA . GLU A 1 200 ? 28.037 12.400 -33.456 1.00 87.19 200 GLU A CA 1
ATOM 1610 C C . GLU A 1 200 ? 29.422 13.025 -33.703 1.00 87.19 200 GLU A C 1
ATOM 1612 O O . GLU A 1 200 ? 29.560 14.004 -34.440 1.00 87.19 200 GLU A O 1
ATOM 1617 N N . LEU A 1 201 ? 30.480 12.440 -33.130 1.00 87.38 201 LEU A N 1
ATOM 1618 C CA . LEU A 1 201 ? 31.854 12.894 -33.361 1.00 87.38 201 LEU A CA 1
ATOM 1619 C C . LEU A 1 201 ? 32.313 12.640 -34.802 1.00 87.38 201 LEU A C 1
ATOM 1621 O O . LEU A 1 201 ? 33.024 13.474 -35.363 1.00 87.38 201 LEU A O 1
ATOM 1625 N N . ILE A 1 202 ? 31.893 11.540 -35.427 1.00 86.44 202 ILE A N 1
ATOM 1626 C CA . ILE A 1 202 ? 32.201 11.235 -36.831 1.00 86.44 202 ILE A CA 1
ATOM 1627 C C . ILE A 1 202 ? 31.629 12.315 -37.750 1.00 86.44 202 ILE A C 1
ATOM 1629 O O . ILE A 1 202 ? 32.337 12.791 -38.635 1.00 86.44 202 ILE A O 1
ATOM 1633 N N . TRP A 1 203 ? 30.406 12.783 -37.489 1.00 83.06 203 TRP A N 1
ATOM 1634 C CA . TRP A 1 203 ? 29.791 13.872 -38.256 1.00 83.06 203 TRP A CA 1
ATOM 1635 C C . TRP A 1 203 ? 30.502 15.224 -38.098 1.00 83.06 203 TRP A C 1
ATOM 1637 O O . TRP A 1 203 ? 30.322 16.110 -38.931 1.00 83.06 203 TRP A O 1
ATOM 1647 N N . SER A 1 204 ? 31.352 15.389 -37.079 1.00 86.62 204 SER A N 1
ATOM 1648 C CA . SER A 1 204 ? 32.184 16.590 -36.908 1.00 86.62 204 SER A CA 1
ATOM 1649 C C . SER A 1 204 ? 33.483 16.577 -37.738 1.00 86.62 204 SER A C 1
ATOM 1651 O O . SER A 1 204 ? 34.188 17.590 -37.829 1.00 86.62 204 SER A O 1
ATOM 1653 N N . LEU A 1 205 ? 33.821 15.444 -38.365 1.00 82.88 205 LEU A N 1
ATOM 1654 C CA . LEU A 1 205 ? 35.031 15.295 -39.169 1.00 82.88 205 LEU A CA 1
ATOM 1655 C C . LEU A 1 205 ? 34.860 15.903 -40.566 1.00 82.88 205 LEU A C 1
ATOM 1657 O O . LEU A 1 205 ? 33.938 15.588 -41.311 1.00 82.88 205 LEU A O 1
ATOM 1661 N N . HIS A 1 206 ? 35.830 16.723 -40.966 1.00 80.69 206 HIS A N 1
ATOM 1662 C CA . HIS A 1 206 ? 35.840 17.411 -42.263 1.00 80.69 206 HIS A CA 1
ATOM 1663 C C . HIS A 1 206 ? 36.512 16.588 -43.386 1.00 80.69 206 HIS A C 1
ATOM 1665 O O . HIS A 1 206 ? 36.726 17.089 -44.488 1.00 80.69 206 HIS A O 1
ATOM 1671 N N . CYS A 1 207 ? 36.886 15.334 -43.109 1.00 81.38 207 CYS A N 1
ATOM 1672 C CA . CYS A 1 207 ? 37.500 14.397 -44.055 1.00 81.38 207 CYS A CA 1
ATOM 1673 C C . CYS A 1 207 ? 36.511 13.297 -44.480 1.00 81.38 207 CYS A C 1
ATOM 1675 O O . CYS A 1 207 ? 35.467 13.126 -43.856 1.00 81.38 207 CYS A O 1
ATOM 1677 N N . ASN A 1 208 ? 36.826 12.542 -45.541 1.00 81.31 208 ASN A N 1
ATOM 1678 C CA . ASN A 1 208 ? 35.982 11.426 -45.982 1.00 81.31 208 ASN A CA 1
ATOM 1679 C C . ASN A 1 208 ? 35.952 10.316 -44.915 1.00 81.31 208 ASN A C 1
ATOM 1681 O O . ASN A 1 208 ? 36.939 9.605 -44.734 1.00 81.31 208 ASN A O 1
ATOM 1685 N N . HIS A 1 209 ? 34.817 10.180 -44.232 1.00 82.62 209 HIS A N 1
ATOM 1686 C CA . HIS A 1 209 ? 34.604 9.266 -43.106 1.00 82.62 209 HIS A CA 1
ATOM 1687 C C . HIS A 1 209 ? 33.535 8.195 -43.384 1.00 82.62 209 HIS A C 1
ATOM 1689 O O . HIS A 1 209 ? 33.163 7.456 -42.477 1.00 82.62 209 HIS A O 1
ATOM 1695 N N . SER A 1 210 ? 33.085 8.053 -44.637 1.00 82.06 210 SER A N 1
ATOM 1696 C CA . SER A 1 210 ? 32.111 7.031 -45.054 1.00 82.06 210 SER A CA 1
ATOM 1697 C C . SER A 1 210 ? 32.426 5.599 -44.572 1.00 82.06 210 SER A C 1
ATOM 1699 O O . SER A 1 210 ? 31.518 4.967 -44.042 1.00 82.06 210 SER A O 1
ATOM 1701 N N . PRO A 1 211 ? 33.668 5.071 -44.657 1.00 84.69 211 PRO A N 1
ATOM 1702 C CA . PRO A 1 211 ? 33.943 3.715 -44.171 1.00 84.69 211 PRO A CA 1
ATOM 1703 C C . PRO A 1 211 ? 33.853 3.579 -42.643 1.00 84.69 211 PRO A C 1
ATOM 1705 O O . PRO A 1 211 ? 33.585 2.490 -42.150 1.00 84.69 211 PRO A O 1
ATOM 1708 N N . LEU A 1 212 ? 34.071 4.660 -41.888 1.00 84.12 212 LEU A N 1
ATOM 1709 C CA . LEU A 1 212 ? 33.953 4.657 -40.429 1.00 84.12 212 LEU A CA 1
ATOM 1710 C C . LEU A 1 212 ? 32.482 4.762 -39.987 1.00 84.12 212 LEU A C 1
ATOM 1712 O O . LEU A 1 212 ? 32.081 4.079 -39.050 1.00 84.12 212 LEU A O 1
ATOM 1716 N N . ASP A 1 213 ? 31.684 5.567 -40.693 1.00 84.75 213 ASP A N 1
ATOM 1717 C CA . ASP A 1 213 ? 30.233 5.707 -40.487 1.00 84.75 213 ASP A CA 1
ATOM 1718 C C . ASP A 1 213 ? 29.491 4.380 -40.732 1.00 84.75 213 ASP A C 1
ATOM 1720 O O . ASP A 1 213 ? 28.667 3.972 -39.916 1.00 84.75 213 ASP A O 1
ATOM 1724 N N . GLU A 1 214 ? 29.846 3.650 -41.796 1.00 87.75 214 GLU A N 1
ATOM 1725 C CA . GLU A 1 214 ? 29.290 2.315 -42.075 1.00 87.75 214 GLU A CA 1
ATOM 1726 C C . GLU A 1 214 ? 29.599 1.315 -40.948 1.00 87.75 214 GLU A C 1
ATOM 1728 O O . GLU A 1 214 ? 28.706 0.609 -40.485 1.00 87.75 214 GLU A O 1
ATOM 1733 N N . VAL A 1 215 ? 30.838 1.298 -40.441 1.00 89.50 215 VAL A N 1
ATOM 1734 C CA . VAL A 1 215 ? 31.243 0.397 -39.346 1.00 89.50 215 VAL A CA 1
ATOM 1735 C C . VAL A 1 215 ? 30.501 0.722 -38.044 1.00 89.50 215 VAL A C 1
ATOM 1737 O O . VAL A 1 215 ? 30.057 -0.188 -37.344 1.00 89.50 215 VAL A O 1
ATOM 1740 N N . VAL A 1 216 ? 30.327 2.004 -37.711 1.00 87.19 216 VAL A N 1
ATOM 1741 C CA . VAL A 1 216 ? 29.594 2.415 -36.500 1.00 87.19 216 VAL A CA 1
ATOM 1742 C C . VAL A 1 216 ? 28.103 2.102 -36.607 1.00 87.19 216 VAL A C 1
ATOM 1744 O O . VAL A 1 216 ? 27.518 1.619 -35.635 1.00 87.19 216 VAL A O 1
ATOM 1747 N N . LYS A 1 217 ? 27.490 2.295 -37.781 1.00 87.06 217 LYS A N 1
ATOM 1748 C CA . LYS A 1 217 ? 26.093 1.906 -38.029 1.00 87.06 217 LYS A CA 1
ATOM 1749 C C . LYS A 1 217 ? 25.890 0.396 -37.926 1.00 87.06 217 LYS A C 1
ATOM 1751 O O . LYS A 1 217 ? 24.929 -0.035 -37.290 1.00 87.06 217 LYS A O 1
ATOM 1756 N N . ASP A 1 218 ? 26.795 -0.404 -38.483 1.00 90.88 218 ASP A N 1
ATOM 1757 C CA . ASP A 1 218 ? 26.716 -1.866 -38.406 1.00 90.88 218 ASP A CA 1
ATOM 1758 C C . ASP A 1 218 ? 26.828 -2.362 -36.950 1.00 90.88 218 ASP A C 1
ATOM 1760 O O . ASP A 1 218 ? 25.999 -3.148 -36.481 1.00 90.88 218 ASP A O 1
ATOM 1764 N N . MET A 1 219 ? 27.756 -1.794 -36.168 1.00 87.81 219 MET A N 1
ATOM 1765 C CA . MET A 1 219 ? 27.862 -2.077 -34.729 1.00 87.81 219 MET A CA 1
ATOM 1766 C C . MET A 1 219 ? 26.610 -1.651 -33.948 1.00 87.81 219 MET A C 1
ATOM 1768 O O . MET A 1 219 ? 26.110 -2.425 -33.131 1.00 87.81 219 MET A O 1
ATOM 1772 N N . LEU A 1 220 ? 26.055 -0.465 -34.225 1.00 86.25 220 LEU A N 1
ATOM 1773 C CA . LEU A 1 220 ? 24.809 0.000 -33.605 1.00 86.25 220 LEU A CA 1
ATOM 1774 C C . LEU A 1 220 ? 23.642 -0.942 -33.905 1.00 86.25 220 LEU A C 1
ATOM 1776 O O . LEU A 1 220 ? 22.883 -1.282 -32.998 1.00 86.25 220 LEU A O 1
ATOM 1780 N N . THR A 1 221 ? 23.476 -1.378 -35.154 1.00 88.56 221 THR A N 1
ATOM 1781 C CA . THR A 1 221 ? 22.386 -2.300 -35.515 1.00 88.56 221 THR A CA 1
ATOM 1782 C C . THR A 1 221 ? 22.550 -3.669 -34.858 1.00 88.56 221 THR A C 1
ATOM 1784 O O . THR A 1 221 ? 21.568 -4.223 -34.361 1.00 88.56 221 THR A O 1
ATOM 1787 N N . THR A 1 222 ? 23.781 -4.179 -34.772 1.00 90.00 222 THR A N 1
ATOM 1788 C CA . THR A 1 222 ? 24.090 -5.462 -34.128 1.00 90.00 222 THR A CA 1
ATOM 1789 C C . THR A 1 222 ? 23.802 -5.429 -32.628 1.00 90.00 222 THR A C 1
ATOM 1791 O O . THR A 1 222 ? 23.103 -6.308 -32.124 1.00 90.00 222 THR A O 1
ATOM 1794 N N . LEU A 1 223 ? 24.259 -4.391 -31.920 1.00 86.75 223 LEU A N 1
ATOM 1795 C CA . LEU A 1 223 ? 24.019 -4.247 -30.480 1.00 86.75 223 LEU A CA 1
ATOM 1796 C C . LEU A 1 223 ? 22.537 -4.026 -30.164 1.00 86.75 223 LEU A C 1
ATOM 1798 O O . LEU A 1 223 ? 22.004 -4.662 -29.259 1.00 86.75 223 LEU A O 1
ATOM 1802 N N . ASN A 1 224 ? 21.836 -3.195 -30.943 1.00 84.62 224 ASN A N 1
ATOM 1803 C CA . ASN A 1 224 ? 20.390 -3.015 -30.776 1.00 84.62 224 ASN A CA 1
ATOM 1804 C C . ASN A 1 224 ? 19.624 -4.328 -30.995 1.00 84.62 224 ASN A C 1
ATOM 1806 O O . ASN A 1 224 ? 18.653 -4.602 -30.287 1.00 84.62 224 ASN A O 1
ATOM 1810 N N . LYS A 1 225 ? 20.061 -5.164 -31.945 1.00 86.50 225 LYS A N 1
ATOM 1811 C CA . LYS A 1 225 ? 19.471 -6.484 -32.182 1.00 86.50 225 LYS A CA 1
ATOM 1812 C C . LYS A 1 225 ? 19.708 -7.429 -30.999 1.00 86.50 225 LYS A C 1
ATOM 1814 O O . LYS A 1 225 ? 18.738 -7.993 -30.504 1.00 86.50 225 LYS A O 1
ATOM 1819 N N . GLN A 1 226 ? 20.945 -7.549 -30.512 1.00 83.00 226 GLN A N 1
ATOM 1820 C CA . GLN A 1 226 ? 21.290 -8.396 -29.356 1.00 83.00 226 GLN A CA 1
ATOM 1821 C C . GLN A 1 226 ? 20.513 -8.005 -28.096 1.00 83.00 226 GLN A C 1
ATOM 1823 O O . GLN A 1 226 ? 19.968 -8.849 -27.392 1.00 83.00 226 GLN A O 1
ATOM 1828 N N . LEU A 1 227 ? 20.400 -6.706 -27.852 1.00 78.38 227 LEU A N 1
ATOM 1829 C CA . LEU A 1 227 ? 19.642 -6.138 -26.747 1.00 78.38 227 LEU A CA 1
ATOM 1830 C C . LEU A 1 227 ? 18.138 -6.425 -26.851 1.00 78.38 227 LEU A C 1
ATOM 1832 O O . LEU A 1 227 ? 17.499 -6.748 -25.854 1.00 78.38 227 LEU A O 1
ATOM 1836 N N . THR A 1 228 ? 17.579 -6.355 -28.061 1.00 74.06 228 THR A N 1
ATOM 1837 C CA . THR A 1 228 ? 16.169 -6.688 -28.318 1.00 74.06 228 THR A CA 1
ATOM 1838 C C . THR A 1 228 ? 15.909 -8.192 -28.158 1.00 74.06 228 THR A C 1
ATOM 1840 O O . THR A 1 228 ? 14.867 -8.589 -27.642 1.00 74.06 228 THR A O 1
ATOM 1843 N N . GLU A 1 229 ? 16.848 -9.046 -28.573 1.00 77.06 229 GLU A N 1
ATOM 1844 C CA . GLU A 1 229 ? 16.772 -10.505 -28.408 1.00 77.06 229 GLU A CA 1
ATOM 1845 C C . GLU A 1 229 ? 16.844 -10.923 -26.929 1.00 77.06 229 GLU A C 1
ATOM 1847 O O . GLU A 1 229 ? 16.035 -11.747 -26.496 1.00 77.06 229 GLU A O 1
ATOM 1852 N N . GLN A 1 230 ? 17.731 -10.303 -26.143 1.00 69.88 230 GLN A N 1
ATOM 1853 C CA . GLN A 1 230 ? 17.810 -10.476 -24.684 1.00 69.88 230 GLN A CA 1
ATOM 1854 C C . GLN A 1 230 ? 16.496 -10.038 -24.002 1.00 69.88 230 GLN A C 1
ATOM 1856 O O . GLN A 1 230 ? 15.932 -10.778 -23.206 1.00 69.88 230 GLN A O 1
ATOM 1861 N N . GLN A 1 231 ? 15.921 -8.892 -24.393 1.00 63.88 231 GLN A N 1
ATOM 1862 C CA . GLN A 1 231 ? 14.655 -8.393 -23.826 1.00 63.88 231 GLN A CA 1
ATOM 1863 C C . GLN A 1 231 ? 13.420 -9.232 -24.196 1.00 63.88 231 GLN A C 1
ATOM 1865 O O . GLN A 1 231 ? 12.498 -9.361 -23.393 1.00 63.88 231 GLN A O 1
ATOM 1870 N N . ASN A 1 232 ? 13.372 -9.789 -25.410 1.00 58.69 232 ASN A N 1
ATOM 1871 C CA . ASN A 1 232 ? 12.234 -10.590 -25.874 1.00 58.69 232 ASN A CA 1
ATOM 1872 C C . ASN A 1 232 ? 12.245 -12.017 -25.321 1.00 58.69 232 ASN A C 1
ATOM 1874 O O . ASN A 1 232 ? 11.171 -12.575 -25.084 1.00 58.69 232 ASN A O 1
ATOM 1878 N N . SER A 1 233 ? 13.430 -12.595 -25.107 1.00 58.22 233 SER A N 1
ATOM 1879 C CA . SER A 1 233 ? 13.578 -13.921 -24.489 1.00 58.22 233 SER A CA 1
ATOM 1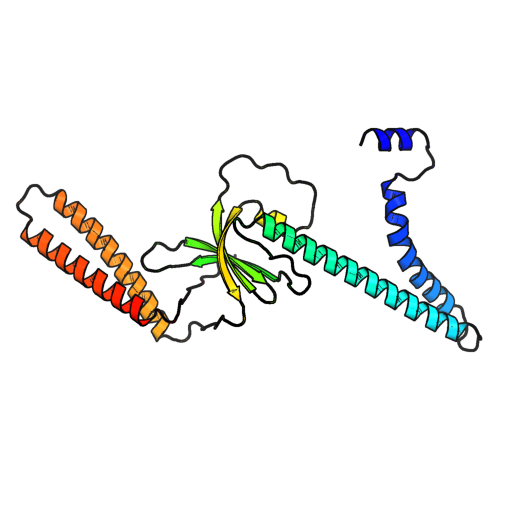880 C C . SER A 1 233 ? 12.962 -13.959 -23.087 1.00 58.22 233 SER A C 1
ATOM 1882 O O . SER A 1 233 ? 12.360 -14.961 -22.708 1.00 58.22 233 SER A O 1
ATOM 1884 N N . ASP A 1 234 ? 12.983 -12.818 -22.396 1.00 55.78 234 ASP A N 1
ATOM 1885 C CA . ASP A 1 234 ? 12.442 -12.646 -21.048 1.00 55.78 234 ASP A CA 1
ATOM 1886 C C . ASP A 1 234 ? 11.082 -11.931 -21.019 1.00 55.78 234 ASP A C 1
ATOM 1888 O O . ASP A 1 234 ? 10.597 -11.558 -19.957 1.00 55.78 234 ASP A O 1
ATOM 1892 N N . SER A 1 235 ? 10.394 -11.773 -22.157 1.00 43.88 235 SER A N 1
ATOM 1893 C CA . SER A 1 235 ? 9.068 -11.123 -22.225 1.00 43.88 235 SER A CA 1
ATOM 1894 C C . SER A 1 235 ? 7.966 -11.817 -21.398 1.00 43.88 235 SER A C 1
ATOM 1896 O O . SER A 1 235 ? 6.881 -11.258 -21.231 1.00 43.88 235 SER A O 1
ATOM 1898 N N . GLN A 1 236 ? 8.241 -13.003 -20.841 1.00 39.81 236 GLN A N 1
ATOM 1899 C CA . GLN A 1 236 ? 7.383 -13.693 -19.868 1.00 39.81 236 GLN A CA 1
ATOM 1900 C C . GLN A 1 236 ? 7.678 -13.327 -18.401 1.00 39.81 236 GLN A C 1
ATOM 1902 O O . GLN A 1 236 ? 6.897 -13.677 -17.521 1.00 39.81 236 GLN A O 1
ATOM 1907 N N . LEU A 1 237 ? 8.759 -12.595 -18.130 1.00 42.53 237 LEU A N 1
ATOM 1908 C CA . LEU A 1 237 ? 9.154 -12.122 -16.810 1.00 42.53 237 LEU A CA 1
ATOM 1909 C C . LEU A 1 237 ? 9.468 -10.629 -16.908 1.00 42.53 237 LEU A C 1
ATOM 1911 O O . LEU A 1 237 ? 10.560 -10.223 -17.296 1.00 42.53 237 LEU A O 1
ATOM 1915 N N . SER A 1 238 ? 8.527 -9.775 -16.503 1.00 47.19 238 SER A N 1
ATOM 1916 C CA . SER A 1 238 ? 8.857 -8.382 -16.201 1.00 47.19 238 SER A CA 1
ATOM 1917 C C . SER A 1 238 ? 9.718 -8.351 -14.933 1.00 47.19 238 SER A C 1
ATOM 1919 O O . SER A 1 238 ? 9.220 -8.084 -13.839 1.00 47.19 238 SER A O 1
ATOM 1921 N N . CYS A 1 239 ? 11.000 -8.695 -15.058 1.00 50.44 239 CYS A N 1
ATOM 1922 C CA . CYS A 1 239 ? 11.947 -8.649 -13.958 1.00 50.44 239 CYS A CA 1
ATOM 1923 C C . CYS A 1 239 ? 12.250 -7.182 -13.659 1.00 50.44 239 CYS A C 1
ATOM 1925 O O . CYS A 1 239 ? 12.723 -6.431 -14.513 1.00 50.44 239 CYS A O 1
ATOM 1927 N N . LEU A 1 240 ? 11.914 -6.755 -12.448 1.00 55.22 240 LEU A N 1
ATOM 1928 C CA . LEU A 1 240 ? 12.146 -5.399 -11.982 1.00 55.22 240 LEU A CA 1
ATOM 1929 C C . LEU A 1 240 ? 13.273 -5.459 -10.962 1.00 55.22 240 LEU A C 1
ATOM 1931 O O . LEU A 1 240 ? 13.094 -6.019 -9.881 1.00 55.22 240 LEU A O 1
ATOM 1935 N N . ASP A 1 241 ? 14.425 -4.879 -11.303 1.00 50.69 241 ASP A N 1
ATOM 1936 C CA . ASP A 1 241 ? 15.465 -4.672 -10.303 1.00 50.69 241 ASP A CA 1
ATOM 1937 C C . ASP A 1 241 ? 15.013 -3.581 -9.339 1.00 50.69 241 ASP A C 1
ATOM 1939 O O . ASP A 1 241 ? 14.623 -2.479 -9.743 1.00 50.69 241 ASP A O 1
ATOM 1943 N N . LEU A 1 242 ? 15.057 -3.904 -8.055 1.00 56.81 242 LEU A N 1
ATOM 1944 C CA . LEU A 1 242 ? 14.650 -3.020 -6.982 1.00 56.81 242 LEU A CA 1
ATOM 1945 C C . LEU A 1 242 ? 15.859 -2.778 -6.093 1.00 56.81 242 LEU A C 1
ATOM 1947 O O . LEU A 1 242 ? 16.115 -3.505 -5.135 1.00 56.81 242 LEU A O 1
ATOM 1951 N N . THR A 1 243 ? 16.588 -1.700 -6.376 1.00 50.09 243 THR A N 1
ATOM 1952 C CA . THR A 1 243 ? 17.532 -1.170 -5.393 1.00 50.09 243 THR A CA 1
ATOM 1953 C C . THR A 1 243 ? 16.744 -0.343 -4.380 1.00 50.09 243 THR A C 1
ATOM 1955 O O . THR A 1 243 ? 16.275 0.756 -4.691 1.00 50.09 243 THR A O 1
ATOM 1958 N N . VAL A 1 244 ? 16.564 -0.893 -3.178 1.00 49.62 244 VAL A N 1
ATOM 1959 C CA . VAL A 1 244 ? 15.909 -0.200 -2.062 1.00 49.62 244 VAL A CA 1
ATOM 1960 C C . VAL A 1 244 ? 16.819 0.934 -1.593 1.00 49.62 244 VAL A C 1
ATOM 1962 O O . VAL A 1 244 ? 17.918 0.692 -1.096 1.00 49.62 244 VAL A O 1
ATOM 1965 N N . LEU A 1 245 ? 16.366 2.178 -1.756 1.00 45.59 245 LEU A N 1
ATOM 1966 C CA . LEU A 1 245 ? 17.048 3.364 -1.239 1.00 45.59 245 LEU A CA 1
ATOM 1967 C C . LEU A 1 245 ? 16.551 3.645 0.185 1.00 45.59 245 LEU A C 1
ATOM 1969 O O . LEU A 1 245 ? 15.821 4.603 0.420 1.00 45.59 245 LEU A O 1
ATOM 1973 N N . THR A 1 246 ? 16.909 2.791 1.139 1.00 33.41 246 THR A N 1
ATOM 1974 C CA . THR A 1 246 ? 16.753 3.114 2.567 1.00 33.41 246 THR A CA 1
ATOM 1975 C C . THR A 1 246 ? 18.021 3.803 3.081 1.00 33.41 246 THR A C 1
ATOM 1977 O O . THR A 1 246 ? 19.106 3.284 2.806 1.00 33.41 246 THR A O 1
ATOM 1980 N N . PRO A 1 247 ? 17.923 4.946 3.789 1.00 36.62 247 PRO A N 1
ATOM 1981 C CA . PRO A 1 247 ? 19.039 5.501 4.554 1.00 36.62 247 PRO A CA 1
ATOM 1982 C C . PRO A 1 247 ? 19.412 4.629 5.761 1.00 36.62 247 PRO A C 1
ATOM 1984 O O . PRO A 1 247 ? 18.538 3.875 6.251 1.00 36.62 247 PRO A O 1
#

Sequence (247 aa):
MQYTEVTARQHTGKLALDSLLIKPIQKFPKYELLLQRLIKHTDENHPDHSLLLAAQRQVHEQLLKINCTEKEALELEQLREIEGLIDGLIELATPERQYLRHDSVSMSHGTGPRKERALFLFSDLLLITGIKRRSGTIRRPITGQGSVTSTLEANKYKLLMRVPLEDIEIIRSKDENLRQIMIEVDNLSEDISVLNQINELIWSLHCNHSPLDEVVKDMLTTLNKQLTEQQNSDSQLSCLDLTVLTP

pLDDT: mean 76.98, std 15.37, range [33.41, 94.75]

Organism: NCBI:txid1586634

Secondary structure (DSSP, 8-state):
-HHHHHHHHT-TTSPPHHHHHTHHHHHHHHHHHHHHHHHHTS-TTSHHHHHHHHHHHHHHHHHHHHHHHHHHHHHHHHHHHHHHHEET--S---TT--EEEEEEEEE--TTSPPEEEEEEEESSEEEEEEEEE--S--PPP-S-TT-THHHHTTEEEEEEEEEEGGG-----TT-HHHHHHHHHHHHHHHHHHHHHHHHHHHHT-SS--HHHHHHHHHHHHHHHHHHHHHHHHTTT------EE---